Protein AF-A0A3D5Q8T3-F1 (afdb_monomer)

pLDDT: mean 84.35, std 9.48, range [37.16, 94.75]

Mean predicted aligned error: 8.46 Å

Nearest PDB structures (foldseek):
  5j0l-assembly3_E  TM=4.971E-01  e=5.799E+00  synthetic construct

Secondary structure (DSSP, 8-state):
------HHHHHHHHHHHHHHHHHHHHHHHHHHHHHHHHHHTT-HHHHHHHHHHHHHHHHHHHHHHHHHHHHHHH----HHHHHHHHHHHHHHHHHHHHHHHHTT--HHHHHHHHHHHHHHHHHHHHTTS-GGG-EEEEEGGGS-TT-SS--SSBGGG----SSSTHHHHHHHHHHHT-EEEEE-

Organism: Flexistipes sinusarabici (NCBI:txid2352)

Radius of gyration: 23.74 Å; Cα contacts (8 Å, |Δi|>4): 160; chains: 1; bounding box: 59×34×64 Å

Structure (mmCIF, N/CA/C/O backbone):
data_AF-A0A3D5Q8T3-F1
#
_entry.id   AF-A0A3D5Q8T3-F1
#
loop_
_atom_site.group_PDB
_atom_site.id
_atom_site.type_symbol
_atom_site.label_atom_id
_atom_site.label_alt_id
_atom_site.label_comp_id
_atom_site.label_asym_id
_atom_site.label_entity_id
_atom_site.label_seq_id
_atom_site.pdbx_PDB_ins_code
_atom_site.Cartn_x
_atom_site.Cartn_y
_atom_site.Cartn_z
_atom_site.occupancy
_atom_site.B_iso_or_equiv
_atom_site.auth_seq_id
_atom_site.auth_comp_id
_atom_site.auth_asym_id
_atom_site.auth_atom_id
_atom_site.pdbx_PDB_model_num
ATOM 1 N N . MET A 1 1 ? -7.508 -13.551 21.741 1.00 37.16 1 MET A N 1
ATOM 2 C CA . MET A 1 1 ? -7.499 -14.027 20.340 1.00 37.16 1 MET A CA 1
ATOM 3 C C . MET A 1 1 ? -6.169 -13.646 19.710 1.00 37.16 1 MET A C 1
ATOM 5 O O . MET A 1 1 ? -6.025 -12.530 19.226 1.00 37.16 1 MET A O 1
ATOM 9 N N . ASP A 1 2 ? -5.180 -14.539 19.773 1.00 37.72 2 ASP A N 1
ATOM 10 C CA . ASP A 1 2 ? -3.939 -14.382 19.011 1.00 37.72 2 ASP A CA 1
ATOM 11 C C . ASP A 1 2 ? -4.243 -14.698 17.540 1.00 37.72 2 ASP A C 1
ATOM 13 O O . ASP A 1 2 ? -4.282 -15.851 17.121 1.00 37.72 2 ASP A O 1
ATOM 17 N N . ASN A 1 3 ? -4.576 -13.659 16.773 1.00 45.62 3 ASN A N 1
ATOM 18 C CA . ASN A 1 3 ? -4.890 -13.756 15.348 1.00 45.62 3 ASN A CA 1
ATOM 19 C C . ASN A 1 3 ? -3.625 -13.586 14.484 1.00 45.62 3 ASN A C 1
ATOM 21 O O . ASN A 1 3 ? -3.697 -13.086 13.356 1.00 45.62 3 ASN A O 1
ATOM 25 N N . ARG A 1 4 ? -2.440 -13.945 15.007 1.00 48.66 4 ARG A N 1
ATOM 26 C CA . ARG A 1 4 ? -1.210 -13.976 14.210 1.00 48.66 4 ARG A CA 1
ATOM 27 C C . ARG A 1 4 ? -1.334 -15.077 13.162 1.00 48.66 4 ARG A C 1
ATOM 29 O O . ARG A 1 4 ? -1.069 -16.253 13.397 1.00 48.66 4 ARG A O 1
ATOM 36 N N . LEU A 1 5 ? -1.755 -14.667 11.969 1.00 52.66 5 LEU A N 1
ATOM 37 C CA . LEU A 1 5 ? -1.733 -15.486 10.768 1.00 52.66 5 LEU A CA 1
ATOM 38 C C . LEU A 1 5 ? -0.350 -16.150 10.642 1.00 52.66 5 LEU A C 1
ATOM 40 O O . LEU A 1 5 ? 0.668 -15.454 10.699 1.00 52.66 5 LEU A O 1
ATOM 44 N N . LYS A 1 6 ? -0.318 -17.479 10.476 1.00 58.00 6 LYS A N 1
ATOM 45 C CA . LYS A 1 6 ? 0.927 -18.259 10.405 1.00 58.00 6 LYS A CA 1
ATOM 46 C C . LYS A 1 6 ? 1.950 -17.615 9.443 1.00 58.00 6 LYS A C 1
ATOM 48 O O . LYS A 1 6 ? 1.555 -17.164 8.359 1.00 58.00 6 LYS A O 1
ATOM 53 N N . PRO A 1 7 ? 3.252 -17.586 9.789 1.00 61.03 7 PRO A N 1
ATOM 54 C CA . PRO A 1 7 ? 4.298 -16.890 9.026 1.00 61.03 7 PRO A CA 1
ATOM 55 C C . PRO A 1 7 ? 4.390 -17.339 7.558 1.00 61.03 7 PRO A C 1
ATOM 57 O O . PRO A 1 7 ? 4.710 -16.534 6.683 1.00 61.03 7 PRO A O 1
ATOM 60 N N . GLU A 1 8 ? 4.023 -18.588 7.263 1.00 62.25 8 GLU A N 1
ATOM 61 C CA . GLU A 1 8 ? 3.911 -19.139 5.905 1.00 62.25 8 GLU A CA 1
ATOM 62 C C . GLU A 1 8 ? 2.972 -18.342 4.985 1.00 62.25 8 GLU A C 1
ATOM 64 O O . GLU A 1 8 ? 3.205 -18.247 3.780 1.00 62.25 8 GLU A O 1
ATOM 69 N N . LYS A 1 9 ? 1.918 -17.728 5.536 1.00 68.50 9 LYS A N 1
ATOM 70 C 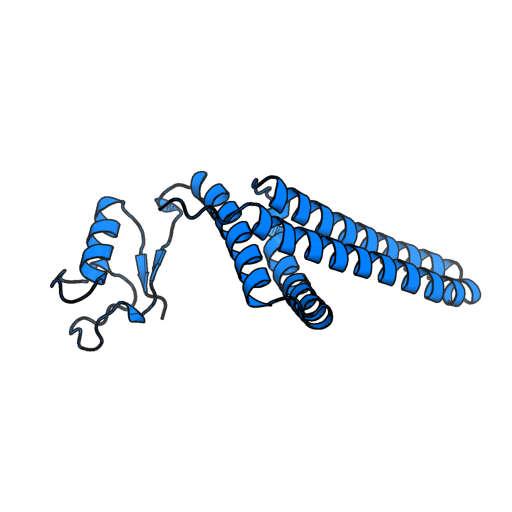CA . LYS A 1 9 ? 0.925 -17.002 4.748 1.00 68.50 9 LYS A CA 1
ATOM 71 C C . LYS A 1 9 ? 1.451 -15.630 4.353 1.00 68.50 9 LYS A C 1
ATOM 73 O O . LYS A 1 9 ? 1.216 -15.237 3.218 1.00 68.50 9 LYS A O 1
ATOM 78 N N . LYS A 1 10 ? 2.223 -14.942 5.206 1.00 77.31 10 LYS A N 1
ATOM 79 C CA . LYS A 1 10 ? 2.850 -13.642 4.881 1.00 77.31 10 LYS A CA 1
ATOM 80 C C . LYS A 1 10 ? 3.864 -13.758 3.735 1.00 77.31 10 LYS A C 1
ATOM 82 O O . LYS A 1 10 ? 3.911 -12.905 2.854 1.00 77.31 10 LYS A O 1
ATOM 87 N N . ARG A 1 11 ? 4.630 -14.855 3.703 1.00 84.75 11 ARG A N 1
ATOM 88 C CA . ARG A 1 11 ? 5.655 -15.099 2.672 1.00 84.75 11 ARG A CA 1
ATOM 89 C C . ARG A 1 11 ? 5.078 -15.158 1.257 1.00 84.75 11 ARG A C 1
ATOM 91 O O . ARG A 1 11 ? 5.725 -14.675 0.339 1.00 84.75 11 ARG A O 1
ATOM 98 N N . LEU A 1 12 ? 3.861 -15.680 1.085 1.00 87.81 12 LEU A N 1
ATOM 99 C CA . LEU A 1 12 ? 3.239 -15.830 -0.235 1.00 87.81 12 LEU A CA 1
ATOM 100 C C . LEU A 1 12 ? 3.080 -14.491 -0.970 1.00 87.81 12 LEU A C 1
ATOM 102 O O . LEU A 1 12 ? 3.503 -14.371 -2.116 1.00 87.81 12 LEU A O 1
ATOM 106 N N . PHE A 1 13 ? 2.488 -13.486 -0.316 1.00 89.19 13 PHE A N 1
ATOM 107 C CA . PHE A 1 13 ? 2.291 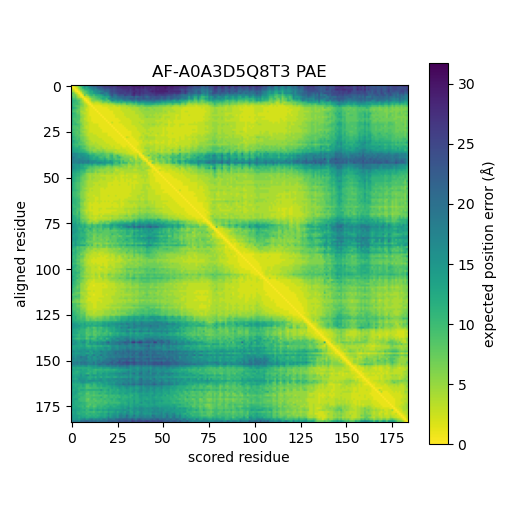-12.177 -0.940 1.00 89.19 13 PHE A CA 1
ATOM 108 C C . PHE A 1 13 ? 3.626 -11.481 -1.214 1.00 89.19 13 PHE A C 1
ATOM 110 O O . PHE A 1 13 ? 3.794 -10.906 -2.282 1.00 89.19 13 PHE A O 1
ATOM 117 N N . ILE A 1 14 ? 4.588 -11.582 -0.289 1.00 90.12 14 ILE A N 1
ATOM 118 C CA . ILE A 1 14 ? 5.924 -10.987 -0.446 1.00 90.12 14 ILE A CA 1
ATOM 119 C C . ILE A 1 14 ? 6.660 -11.603 -1.641 1.00 90.12 14 ILE A C 1
ATOM 121 O O . ILE A 1 14 ? 7.174 -10.866 -2.474 1.00 90.12 14 ILE A O 1
ATOM 125 N N . ILE A 1 15 ? 6.677 -12.935 -1.763 1.00 91.31 15 ILE A N 1
ATOM 126 C CA . ILE A 1 15 ? 7.321 -13.630 -2.889 1.00 91.31 15 ILE A CA 1
ATOM 127 C C . ILE A 1 15 ? 6.672 -13.214 -4.207 1.00 91.31 15 ILE A C 1
ATOM 129 O O . ILE A 1 15 ? 7.371 -12.864 -5.155 1.00 91.31 15 ILE A O 1
ATOM 133 N N . LEU A 1 16 ? 5.340 -13.208 -4.264 1.00 91.06 16 LEU A N 1
ATOM 134 C CA . LEU A 1 16 ? 4.625 -12.859 -5.484 1.00 91.06 16 LEU A CA 1
ATOM 135 C C . LEU A 1 16 ? 4.836 -11.387 -5.868 1.00 91.06 16 LEU A C 1
ATOM 137 O O . LEU A 1 16 ? 5.044 -11.089 -7.040 1.00 91.06 16 LEU A O 1
ATOM 141 N N . LEU A 1 17 ? 4.845 -10.477 -4.890 1.00 91.12 17 LEU A N 1
ATOM 142 C CA . LEU A 1 17 ? 5.166 -9.065 -5.099 1.00 91.12 17 LEU A CA 1
ATOM 143 C C . LEU A 1 17 ? 6.590 -8.888 -5.639 1.00 91.12 17 LEU A C 1
ATOM 145 O O . LEU A 1 17 ? 6.783 -8.113 -6.573 1.00 91.12 17 LEU A O 1
ATOM 149 N N . SER A 1 18 ? 7.563 -9.619 -5.090 1.00 91.75 18 SER A N 1
ATOM 150 C CA . SER A 1 18 ? 8.946 -9.603 -5.570 1.00 91.75 18 SER A CA 1
ATOM 151 C C . SER A 1 18 ? 9.051 -10.116 -7.003 1.00 91.75 18 SER A C 1
ATOM 153 O O . SER A 1 18 ? 9.684 -9.459 -7.819 1.00 91.75 18 SER A O 1
ATOM 155 N N . ILE A 1 19 ? 8.385 -11.226 -7.341 1.00 92.56 19 ILE A N 1
ATOM 156 C CA . ILE A 1 19 ? 8.363 -11.761 -8.712 1.00 92.56 19 ILE A CA 1
ATOM 157 C C . ILE A 1 19 ? 7.776 -10.724 -9.673 1.00 92.56 19 ILE A C 1
ATOM 159 O O . ILE A 1 19 ? 8.426 -10.364 -10.648 1.00 92.56 19 ILE A O 1
ATOM 163 N N . VAL A 1 20 ? 6.591 -10.182 -9.371 1.00 91.88 20 VAL A N 1
ATOM 164 C CA . VAL A 1 20 ? 5.938 -9.166 -10.215 1.00 91.88 20 VAL A CA 1
ATOM 165 C C . VAL A 1 20 ? 6.818 -7.923 -10.366 1.00 91.88 20 VAL A C 1
ATOM 167 O O . VAL A 1 20 ? 6.980 -7.418 -11.475 1.00 91.88 20 VAL A O 1
ATOM 170 N N . GLY A 1 21 ? 7.419 -7.447 -9.274 1.00 91.00 21 GLY A N 1
ATOM 171 C CA . GLY A 1 21 ? 8.329 -6.304 -9.281 1.00 91.00 21 GLY A CA 1
ATOM 172 C C . GLY A 1 21 ? 9.568 -6.541 -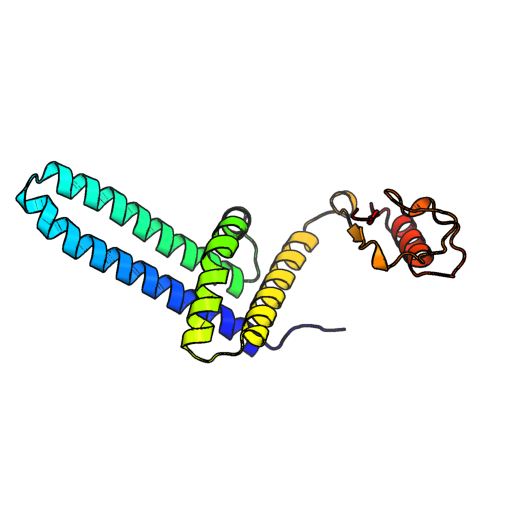10.144 1.00 91.00 21 GLY A C 1
ATOM 173 O O . GLY A 1 21 ? 9.872 -5.727 -11.014 1.00 91.00 21 GLY A O 1
ATOM 174 N N . SER A 1 22 ? 10.250 -7.674 -9.961 1.00 91.56 22 SER A N 1
ATOM 175 C CA . SER A 1 22 ? 11.417 -8.058 -10.760 1.00 91.56 22 SER A CA 1
ATOM 176 C C . SER A 1 22 ? 11.069 -8.202 -12.239 1.00 91.56 22 SER A C 1
ATOM 178 O O . SER A 1 22 ? 11.800 -7.699 -13.088 1.00 91.56 22 SER A O 1
ATOM 180 N N . THR A 1 23 ? 9.929 -8.813 -12.562 1.00 92.50 23 THR A N 1
ATOM 181 C CA . THR A 1 23 ? 9.445 -8.929 -13.940 1.00 92.50 23 THR A CA 1
ATOM 182 C C . THR A 1 23 ? 9.227 -7.555 -14.583 1.00 92.50 23 THR A C 1
ATOM 184 O O . THR A 1 23 ? 9.675 -7.340 -15.706 1.00 92.50 23 THR A O 1
ATOM 187 N N . LEU A 1 24 ? 8.617 -6.592 -13.879 1.00 92.00 24 LEU A N 1
ATOM 188 C CA . LEU A 1 24 ? 8.432 -5.225 -14.392 1.00 92.00 24 LEU A CA 1
ATOM 189 C C . LEU A 1 24 ? 9.762 -4.498 -14.638 1.00 92.00 24 LEU A C 1
ATOM 191 O O . LEU A 1 24 ? 9.904 -3.803 -15.646 1.00 92.00 24 LEU A O 1
ATOM 195 N N . VAL A 1 25 ? 10.745 -4.674 -13.750 1.00 91.81 25 VAL A N 1
ATOM 196 C CA . VAL A 1 25 ? 12.089 -4.098 -13.923 1.00 91.81 25 VAL A CA 1
ATOM 197 C C . VAL A 1 25 ? 12.785 -4.706 -15.146 1.00 91.81 25 VAL A C 1
ATOM 199 O O . VAL A 1 25 ? 13.333 -3.965 -15.959 1.00 91.81 25 VAL A O 1
ATOM 202 N N . ILE A 1 26 ? 12.699 -6.029 -15.332 1.00 94.06 26 ILE A N 1
ATOM 203 C CA . ILE A 1 26 ? 13.257 -6.720 -16.507 1.00 94.06 26 ILE A CA 1
ATOM 204 C C . ILE A 1 26 ? 12.602 -6.209 -17.794 1.00 94.06 26 ILE A C 1
ATOM 206 O O . ILE A 1 26 ? 13.309 -5.842 -18.730 1.00 94.06 26 ILE A O 1
ATOM 210 N N . PHE A 1 27 ? 11.269 -6.117 -17.838 1.00 94.38 27 PHE A N 1
ATOM 211 C CA . PHE A 1 27 ? 10.560 -5.576 -19.001 1.00 94.38 27 PHE A CA 1
ATOM 212 C C . PHE A 1 27 ? 10.952 -4.129 -19.307 1.00 94.38 27 PHE A C 1
ATOM 214 O O . PHE A 1 27 ? 11.127 -3.783 -20.472 1.00 94.38 27 PHE A O 1
ATOM 221 N N . THR A 1 28 ? 11.152 -3.303 -18.279 1.00 92.81 28 THR A N 1
ATOM 222 C CA . THR A 1 28 ? 11.630 -1.921 -18.441 1.00 92.81 28 THR A CA 1
ATOM 223 C C . THR A 1 28 ? 13.035 -1.890 -19.055 1.00 92.81 28 THR A C 1
ATOM 225 O O . THR A 1 28 ? 13.288 -1.103 -19.964 1.00 92.81 28 THR A O 1
ATOM 228 N N . GLY A 1 29 ? 13.935 -2.779 -18.620 1.00 92.75 29 GLY A N 1
ATOM 229 C CA . GLY A 1 29 ? 15.283 -2.904 -19.184 1.00 92.75 29 GLY A CA 1
ATOM 230 C C . GLY A 1 29 ? 15.296 -3.406 -20.632 1.00 92.75 29 GLY A C 1
ATOM 231 O O . GLY A 1 29 ? 16.025 -2.869 -21.462 1.00 92.75 29 GLY A O 1
ATOM 232 N N . LEU A 1 30 ? 14.450 -4.386 -20.967 1.00 93.88 30 LEU A N 1
ATOM 233 C CA . LEU A 1 30 ? 14.286 -4.866 -22.345 1.00 93.88 30 LEU A CA 1
ATOM 234 C C . LEU A 1 30 ? 13.723 -3.770 -23.256 1.00 93.88 30 LEU A C 1
ATOM 236 O O . LEU A 1 30 ? 14.240 -3.545 -24.349 1.00 93.88 30 LEU A O 1
ATOM 240 N N . PHE A 1 31 ? 12.695 -3.059 -22.787 1.00 93.38 31 PHE A N 1
ATOM 241 C CA . PHE A 1 31 ? 12.107 -1.932 -23.502 1.00 93.38 31 PHE A CA 1
ATOM 242 C C . PHE A 1 31 ? 13.131 -0.821 -23.749 1.00 93.38 31 PHE A C 1
ATOM 244 O O . PHE A 1 31 ? 13.205 -0.287 -24.859 1.00 93.38 31 PHE A O 1
ATOM 251 N N . TRP A 1 32 ? 13.953 -0.514 -22.741 1.00 94.00 32 TRP A N 1
ATOM 252 C CA . TRP A 1 32 ? 15.064 0.418 -22.883 1.00 94.00 32 TRP A CA 1
ATOM 253 C C . TRP A 1 32 ? 16.053 -0.044 -23.952 1.00 94.00 32 TRP A C 1
ATOM 255 O O . TRP A 1 32 ? 16.360 0.731 -24.850 1.00 94.00 32 TRP A O 1
ATOM 265 N N . TYR A 1 33 ? 16.506 -1.300 -23.898 1.00 90.88 33 TYR A N 1
ATOM 266 C CA . TYR A 1 33 ? 17.499 -1.837 -24.830 1.00 90.88 33 TYR A CA 1
ATOM 267 C C . TYR A 1 33 ? 17.033 -1.759 -26.289 1.00 90.88 33 TYR A C 1
ATOM 269 O O . TYR A 1 33 ? 17.769 -1.278 -27.153 1.00 90.88 33 TYR A O 1
ATOM 277 N N . ILE A 1 34 ? 15.797 -2.195 -26.556 1.00 90.12 34 ILE A N 1
ATOM 278 C CA . ILE A 1 34 ? 15.201 -2.163 -27.899 1.00 90.12 34 ILE A CA 1
ATOM 279 C C . ILE A 1 34 ? 15.069 -0.714 -28.386 1.00 90.12 34 ILE A C 1
ATOM 281 O O . ILE A 1 34 ? 15.486 -0.393 -29.498 1.00 90.12 34 ILE A O 1
ATOM 285 N N . SER A 1 35 ? 14.532 0.171 -27.543 1.00 88.94 35 SER A N 1
ATOM 286 C CA . SER A 1 35 ? 14.279 1.566 -27.918 1.00 88.94 35 SER A CA 1
ATOM 287 C C . SER A 1 35 ? 15.571 2.363 -28.095 1.00 88.94 35 SER A C 1
ATOM 289 O O . SER A 1 35 ? 15.677 3.145 -29.035 1.00 88.94 35 SER A O 1
ATOM 291 N N . TYR A 1 36 ? 16.575 2.144 -27.241 1.00 87.38 36 TYR A N 1
ATOM 292 C CA . TYR A 1 36 ? 17.861 2.835 -27.307 1.00 87.38 36 TYR A CA 1
ATOM 293 C C . TYR A 1 36 ? 18.580 2.553 -28.627 1.00 87.38 36 TYR A C 1
ATOM 295 O O . TYR A 1 36 ? 19.028 3.494 -29.276 1.00 87.38 36 TYR A O 1
ATOM 303 N N . LYS A 1 37 ? 18.609 1.291 -29.085 1.00 85.44 37 LYS A N 1
ATOM 304 C CA . LYS A 1 37 ? 19.210 0.948 -30.385 1.00 85.44 37 LYS A CA 1
ATOM 305 C C . LYS A 1 37 ? 18.537 1.650 -31.566 1.00 85.44 37 LYS A C 1
ATOM 307 O O . LYS A 1 37 ? 19.221 2.002 -32.521 1.00 85.44 37 LYS A O 1
ATOM 312 N N . GLY A 1 38 ? 17.223 1.861 -31.504 1.00 84.56 38 GLY A N 1
ATOM 313 C CA . GLY A 1 38 ? 16.500 2.628 -32.522 1.00 84.56 38 GLY A CA 1
ATOM 314 C C . GLY A 1 38 ? 16.778 4.131 -32.445 1.00 84.56 38 GLY A C 1
ATOM 315 O O . GLY A 1 38 ? 16.984 4.776 -33.469 1.00 84.56 38 GLY A O 1
ATOM 316 N N . LEU A 1 39 ? 16.815 4.692 -31.234 1.00 81.44 39 LEU A N 1
ATOM 317 C CA . LEU A 1 39 ? 16.946 6.135 -31.012 1.00 81.44 39 LEU A CA 1
ATOM 318 C C . LEU A 1 39 ? 18.374 6.654 -31.233 1.00 81.44 39 LEU A C 1
ATOM 320 O O . LEU A 1 39 ? 18.550 7.751 -31.767 1.00 81.44 39 LEU A O 1
ATOM 324 N N . ASP A 1 40 ? 19.384 5.863 -30.865 1.00 79.00 40 ASP A N 1
ATOM 325 C CA . ASP A 1 40 ? 20.801 6.208 -31.039 1.00 79.00 40 ASP A CA 1
ATOM 326 C C . ASP A 1 40 ? 21.185 6.333 -32.525 1.00 79.00 40 ASP A C 1
ATOM 328 O O . ASP A 1 40 ? 22.020 7.160 -32.887 1.00 79.00 40 ASP A O 1
ATOM 332 N N . SER A 1 41 ? 20.489 5.603 -33.406 1.00 77.44 41 SER A N 1
ATOM 333 C CA . SER A 1 41 ? 20.660 5.703 -34.860 1.00 77.44 41 SER A CA 1
ATOM 334 C C . SER A 1 41 ? 20.167 7.030 -35.456 1.00 77.44 41 SER A C 1
ATOM 336 O O . SER A 1 41 ? 20.552 7.353 -36.578 1.00 77.44 41 SER A O 1
ATOM 338 N N . ILE A 1 42 ? 19.303 7.779 -34.758 1.00 81.06 42 ILE A N 1
ATOM 339 C CA . ILE A 1 42 ? 18.716 9.037 -35.255 1.00 81.06 42 ILE A CA 1
ATOM 340 C C . ILE A 1 42 ? 19.434 10.238 -34.634 1.00 81.06 42 ILE A C 1
ATOM 342 O O . ILE A 1 42 ? 19.862 11.149 -35.338 1.00 81.06 42 ILE A O 1
ATOM 346 N N . SER A 1 43 ? 19.569 10.258 -33.305 1.00 83.12 43 SER A N 1
ATOM 347 C CA . SER A 1 43 ? 20.260 11.326 -32.581 1.00 83.12 43 SER A CA 1
ATOM 348 C C . SER A 1 43 ? 20.773 10.825 -31.237 1.00 83.12 43 SER A C 1
ATOM 350 O O . SER A 1 43 ? 19.996 10.450 -30.355 1.00 83.12 43 SER A O 1
ATOM 352 N N . LYS A 1 44 ? 22.092 10.922 -31.038 1.00 83.56 44 LYS A N 1
ATOM 353 C CA . LYS A 1 44 ? 22.760 10.559 -29.776 1.00 83.56 44 LYS A CA 1
ATOM 354 C C . LYS A 1 44 ? 22.215 11.339 -28.573 1.00 83.56 44 LYS A C 1
ATOM 356 O O . LYS A 1 44 ? 22.138 10.809 -27.468 1.00 83.56 44 LYS A O 1
ATOM 361 N N . PHE A 1 45 ? 21.795 12.592 -28.775 1.00 86.56 45 PHE A N 1
ATOM 362 C CA . PHE A 1 45 ? 21.215 13.405 -27.701 1.00 86.56 45 PHE A CA 1
ATOM 363 C C . PHE A 1 45 ? 19.859 12.852 -27.240 1.00 86.56 45 PHE A C 1
ATOM 365 O O . PHE A 1 45 ? 19.636 12.685 -26.040 1.00 86.56 45 PHE A O 1
ATOM 372 N N . ALA A 1 46 ? 18.979 12.503 -28.185 1.00 84.88 46 ALA A N 1
ATOM 373 C CA . ALA A 1 46 ? 17.680 11.911 -27.873 1.00 84.88 46 ALA A CA 1
ATOM 374 C C . ALA A 1 46 ? 17.837 10.550 -27.173 1.00 84.88 46 ALA A C 1
ATOM 376 O O . ALA A 1 46 ? 17.172 10.300 -26.165 1.00 84.88 46 ALA A O 1
ATOM 377 N N . GLY A 1 47 ? 18.768 9.710 -27.646 1.00 88.50 47 GLY A N 1
ATOM 378 C CA . GLY A 1 47 ? 19.109 8.430 -27.015 1.00 88.50 47 GLY A CA 1
ATOM 379 C C . GLY A 1 47 ? 19.573 8.568 -25.560 1.00 88.50 47 GLY A C 1
ATOM 380 O O . GLY A 1 47 ? 19.122 7.815 -24.692 1.00 88.50 47 GLY A O 1
ATOM 381 N N . ASN A 1 48 ? 20.407 9.569 -25.262 1.00 88.19 48 ASN A N 1
ATOM 382 C CA . ASN A 1 48 ? 20.895 9.825 -23.904 1.00 88.19 48 ASN A CA 1
ATOM 383 C C . ASN A 1 48 ? 19.788 10.318 -22.960 1.00 88.19 48 ASN A C 1
ATOM 385 O O . ASN A 1 48 ? 19.681 9.821 -21.838 1.00 88.19 48 ASN A O 1
ATOM 389 N N . ILE A 1 49 ? 18.934 11.247 -23.407 1.00 91.19 49 ILE A N 1
ATOM 390 C CA . ILE A 1 49 ? 17.804 11.739 -22.598 1.00 91.19 49 ILE A CA 1
ATOM 391 C C . ILE A 1 49 ? 16.809 10.612 -22.312 1.00 91.19 49 ILE A C 1
ATOM 393 O O . ILE A 1 49 ? 16.400 10.423 -21.166 1.00 91.19 49 ILE A O 1
ATOM 397 N N . PHE A 1 50 ? 16.459 9.822 -23.329 1.00 90.62 50 PHE A N 1
ATOM 398 C CA . PHE A 1 50 ? 15.578 8.669 -23.160 1.00 90.62 50 PHE A CA 1
ATOM 399 C C . PHE A 1 50 ? 16.156 7.657 -22.163 1.00 90.62 50 PHE A C 1
ATOM 401 O O . PHE A 1 50 ? 15.454 7.188 -21.266 1.00 90.62 50 PHE A O 1
ATOM 408 N N . THR A 1 51 ? 17.456 7.377 -22.265 1.00 91.06 51 THR A N 1
ATOM 409 C CA . THR A 1 51 ? 18.163 6.504 -21.323 1.00 91.06 51 THR A CA 1
ATOM 410 C C . THR A 1 51 ? 18.095 7.023 -19.897 1.00 91.06 51 THR A C 1
ATOM 412 O O . THR A 1 51 ? 17.760 6.257 -18.998 1.00 91.06 51 THR A O 1
ATOM 415 N N . LEU A 1 52 ? 18.345 8.316 -19.680 1.00 93.38 52 LEU A N 1
ATOM 416 C CA . LEU A 1 52 ? 18.280 8.917 -18.351 1.00 93.38 52 LEU A CA 1
ATOM 417 C C . LEU A 1 52 ? 16.879 8.781 -17.735 1.00 93.38 52 LEU A C 1
ATOM 419 O O . LEU A 1 52 ? 16.756 8.408 -16.569 1.00 93.38 52 LEU A O 1
ATOM 423 N N . LEU A 1 53 ? 15.828 9.036 -18.520 1.00 94.00 53 LEU A N 1
ATOM 424 C CA . LEU A 1 53 ? 14.439 8.936 -18.063 1.00 94.00 53 LEU A CA 1
ATOM 425 C C . LEU A 1 53 ? 14.051 7.500 -17.698 1.00 94.00 53 LEU A C 1
ATOM 427 O O . LEU A 1 53 ? 13.501 7.266 -16.620 1.00 94.00 53 LEU A O 1
ATOM 431 N N . ILE A 1 54 ? 14.353 6.531 -18.567 1.00 94.38 54 ILE A N 1
ATOM 432 C CA . ILE A 1 54 ? 14.018 5.127 -18.306 1.00 94.38 54 ILE A CA 1
ATOM 433 C C . ILE A 1 54 ? 14.857 4.562 -17.159 1.00 94.38 54 ILE A C 1
ATOM 435 O O . ILE A 1 54 ? 14.327 3.823 -16.330 1.00 94.38 54 ILE A O 1
ATOM 439 N N . LEU A 1 55 ? 16.132 4.943 -17.051 1.00 93.94 55 LEU A N 1
ATOM 440 C CA . LEU A 1 55 ? 16.980 4.556 -15.927 1.00 93.94 55 LEU A CA 1
ATOM 441 C C . LEU A 1 55 ? 16.431 5.112 -14.609 1.00 93.94 55 LEU A C 1
ATOM 443 O O . LEU A 1 55 ? 16.283 4.358 -13.649 1.00 93.94 55 LEU A O 1
ATOM 447 N N . ALA A 1 56 ? 16.068 6.398 -14.567 1.00 94.75 56 ALA A N 1
ATOM 448 C CA . ALA A 1 56 ? 15.461 7.011 -13.388 1.00 94.75 56 ALA A CA 1
ATOM 449 C C . ALA A 1 56 ? 14.155 6.301 -12.991 1.00 94.75 56 ALA A C 1
ATOM 451 O O . ALA A 1 56 ? 13.949 5.991 -11.816 1.00 94.75 56 ALA A O 1
ATOM 452 N N . PHE A 1 57 ? 13.303 5.974 -13.967 1.00 92.88 57 PHE A N 1
ATOM 453 C CA . PHE A 1 57 ? 12.076 5.214 -13.736 1.00 92.88 57 PHE A CA 1
ATOM 454 C C . PHE A 1 57 ? 12.350 3.787 -13.232 1.00 92.88 57 PHE A C 1
ATOM 456 O O . PHE A 1 57 ? 11.725 3.343 -12.269 1.00 92.88 57 PHE A O 1
ATOM 463 N N . GLY A 1 58 ? 13.317 3.081 -13.822 1.00 93.06 58 GLY A N 1
ATOM 464 C CA . GLY A 1 58 ? 13.721 1.737 -13.407 1.00 93.06 58 GLY A CA 1
ATOM 465 C C . GLY A 1 58 ? 14.285 1.704 -11.985 1.00 93.06 58 GLY A C 1
ATOM 466 O O . GLY A 1 58 ? 13.884 0.860 -11.183 1.00 93.06 58 GLY A O 1
ATOM 467 N N . VAL A 1 59 ? 15.149 2.665 -11.636 1.00 93.00 59 VAL A N 1
ATOM 468 C CA . VAL A 1 59 ? 15.676 2.840 -10.271 1.00 93.00 59 VAL A CA 1
ATOM 469 C C . VAL A 1 59 ? 14.541 3.137 -9.294 1.00 93.00 59 VAL A C 1
ATOM 471 O O . VAL A 1 59 ? 14.481 2.529 -8.227 1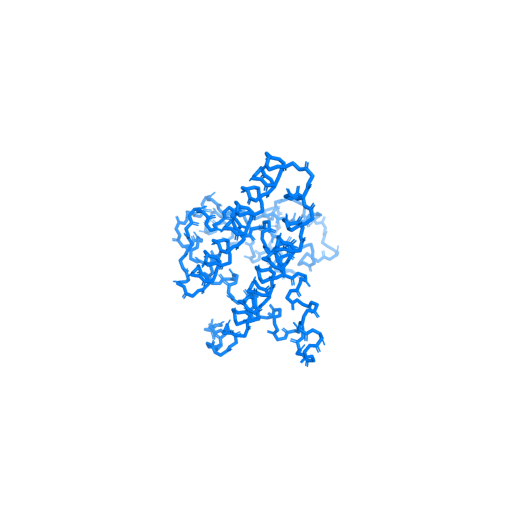.00 93.00 59 VAL A O 1
ATOM 474 N N . PHE A 1 60 ? 13.606 4.016 -9.663 1.0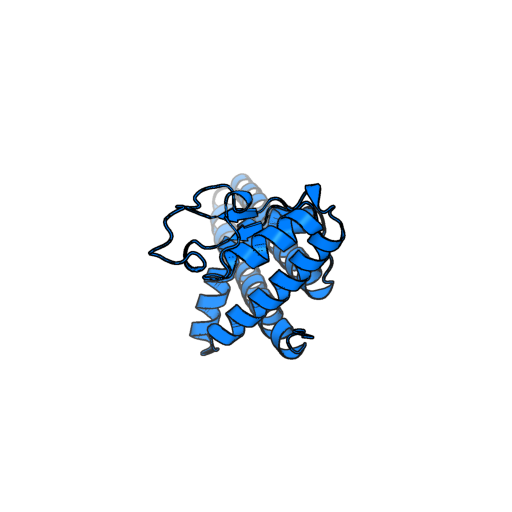0 90.81 60 PHE A N 1
ATOM 475 C CA . PHE A 1 60 ? 12.435 4.317 -8.843 1.00 90.81 60 PHE A CA 1
ATOM 476 C C . PHE A 1 60 ? 11.555 3.080 -8.601 1.00 90.81 60 PHE A C 1
ATOM 478 O O . PHE A 1 60 ? 11.139 2.840 -7.463 1.00 90.81 60 PHE A O 1
ATOM 485 N N . LEU A 1 61 ? 11.294 2.268 -9.632 1.00 89.44 61 LEU A N 1
ATOM 486 C CA . LEU A 1 61 ? 10.535 1.020 -9.503 1.00 89.44 61 LEU A CA 1
ATOM 487 C C . LEU A 1 61 ? 11.246 0.015 -8.593 1.00 89.44 61 LEU A C 1
ATOM 489 O O . LEU A 1 61 ? 10.626 -0.509 -7.666 1.00 89.44 61 LEU A O 1
ATOM 493 N N . LEU A 1 62 ? 12.541 -0.219 -8.819 1.00 91.62 62 LEU A N 1
ATOM 494 C CA . LEU A 1 62 ? 13.348 -1.128 -8.007 1.00 91.62 62 LEU A CA 1
ATOM 495 C C . LEU A 1 62 ? 13.353 -0.687 -6.538 1.00 91.62 62 LEU A C 1
ATOM 497 O O . LEU A 1 62 ? 13.044 -1.478 -5.646 1.00 91.62 62 LEU A O 1
ATOM 501 N N . PHE A 1 63 ? 13.640 0.592 -6.290 1.00 90.50 63 PHE A N 1
ATOM 502 C CA . PHE A 1 63 ? 13.635 1.174 -4.953 1.00 90.50 63 PHE A CA 1
ATOM 503 C C . PHE A 1 63 ? 12.266 1.029 -4.277 1.00 90.50 63 PHE A C 1
ATOM 505 O O . PHE A 1 63 ? 12.186 0.640 -3.113 1.00 90.50 63 PHE A O 1
ATOM 512 N N . SER A 1 64 ? 11.177 1.262 -5.013 1.00 85.75 64 SER A N 1
ATOM 513 C CA . SER A 1 64 ? 9.810 1.113 -4.502 1.00 85.75 64 SER A CA 1
ATOM 514 C C . SER A 1 64 ? 9.504 -0.320 -4.058 1.00 85.75 64 SER A C 1
ATOM 516 O O . SER A 1 64 ? 8.967 -0.523 -2.967 1.00 85.75 64 SER A O 1
ATOM 518 N N . VAL A 1 65 ? 9.871 -1.320 -4.868 1.00 88.06 65 VAL A N 1
ATOM 519 C CA . VAL A 1 65 ? 9.689 -2.742 -4.526 1.00 88.06 65 VAL A CA 1
ATOM 520 C C . VAL A 1 65 ? 10.512 -3.106 -3.291 1.00 88.06 65 VAL A C 1
ATOM 522 O O . VAL A 1 65 ? 9.975 -3.705 -2.360 1.00 88.06 65 VAL A O 1
ATOM 525 N N . LEU A 1 66 ? 11.781 -2.690 -3.236 1.00 90.38 66 LEU A N 1
ATOM 526 C CA . LEU A 1 66 ? 12.663 -2.951 -2.095 1.00 90.38 66 LEU A CA 1
ATOM 527 C C . LEU A 1 66 ? 12.127 -2.340 -0.799 1.00 90.38 66 LEU A C 1
ATOM 529 O O . LEU A 1 66 ? 12.054 -3.032 0.215 1.00 90.38 66 LEU A O 1
ATOM 533 N N . VAL A 1 67 ? 11.694 -1.075 -0.827 1.00 88.75 67 VAL A N 1
ATOM 534 C CA . VAL A 1 67 ? 11.116 -0.401 0.345 1.00 88.75 67 VAL A CA 1
ATOM 535 C C . VAL A 1 67 ? 9.859 -1.124 0.822 1.00 88.75 67 VAL A C 1
ATOM 537 O O . VAL A 1 67 ? 9.699 -1.324 2.028 1.00 88.75 67 VAL A O 1
ATOM 540 N N . LEU A 1 68 ? 8.974 -1.548 -0.087 1.00 86.19 68 LEU A N 1
ATOM 541 C CA . LEU A 1 68 ? 7.771 -2.292 0.287 1.00 86.19 68 LEU A CA 1
ATOM 542 C C . LEU A 1 68 ? 8.108 -3.643 0.914 1.00 86.19 68 LEU A C 1
ATOM 544 O O . LEU A 1 68 ? 7.624 -3.929 2.007 1.00 86.19 68 LEU A O 1
ATOM 548 N N . VAL A 1 69 ? 8.953 -4.445 0.267 1.00 88.75 69 VAL A N 1
ATOM 549 C CA . VAL A 1 69 ? 9.360 -5.763 0.773 1.00 88.75 69 VAL A CA 1
ATOM 550 C C . VAL A 1 69 ? 10.042 -5.626 2.133 1.00 88.75 69 VAL A C 1
ATOM 552 O O . VAL A 1 69 ? 9.663 -6.313 3.081 1.00 88.75 69 VAL A O 1
ATOM 555 N N . PHE A 1 70 ? 10.972 -4.679 2.273 1.00 88.75 70 PHE A N 1
ATOM 556 C CA . PHE A 1 70 ? 11.645 -4.396 3.538 1.00 88.75 70 PHE A CA 1
ATOM 557 C C . PHE A 1 70 ? 10.657 -3.986 4.636 1.00 88.75 70 PHE A C 1
ATOM 559 O O . PHE A 1 70 ? 10.743 -4.483 5.759 1.00 88.75 70 PHE A O 1
ATOM 566 N N . THR A 1 71 ? 9.684 -3.128 4.313 1.00 85.81 71 THR A N 1
ATOM 567 C CA . THR A 1 71 ? 8.636 -2.698 5.253 1.00 85.81 71 THR A CA 1
ATOM 568 C C . THR A 1 71 ? 7.769 -3.880 5.692 1.00 85.81 71 THR A C 1
ATOM 570 O O . THR A 1 71 ? 7.470 -4.016 6.876 1.00 85.81 71 THR A O 1
ATOM 573 N N . MET A 1 72 ? 7.385 -4.757 4.760 1.00 85.88 72 MET A N 1
ATOM 574 C CA . MET A 1 72 ? 6.558 -5.933 5.047 1.00 85.88 72 MET A CA 1
ATOM 575 C C . MET A 1 72 ? 7.294 -6.985 5.884 1.00 85.88 72 MET A C 1
ATOM 577 O O . MET A 1 72 ? 6.672 -7.607 6.738 1.00 85.88 72 MET A O 1
ATOM 581 N N . ILE A 1 73 ? 8.600 -7.174 5.668 1.00 85.38 73 ILE A N 1
ATOM 582 C CA . ILE A 1 73 ? 9.424 -8.110 6.451 1.00 85.38 73 ILE A CA 1
ATOM 583 C C . ILE A 1 73 ? 9.731 -7.545 7.839 1.00 85.38 73 ILE A C 1
ATOM 585 O O . ILE A 1 73 ? 9.637 -8.260 8.832 1.00 85.38 73 ILE A O 1
ATOM 589 N N . SER A 1 74 ? 10.091 -6.263 7.915 1.00 82.81 74 SER A N 1
ATOM 590 C CA . SER A 1 74 ? 10.500 -5.631 9.173 1.00 82.81 74 SER A CA 1
ATOM 591 C C . SER A 1 74 ? 9.327 -5.389 10.118 1.00 82.81 74 SER A C 1
ATOM 593 O O . SER A 1 74 ? 9.546 -5.137 11.300 1.00 82.81 74 SER A O 1
ATOM 595 N N . GLY A 1 75 ? 8.094 -5.355 9.597 1.00 78.50 75 GLY A N 1
ATOM 596 C CA . GLY A 1 75 ? 6.896 -4.973 10.351 1.00 78.50 75 GLY A CA 1
ATOM 597 C C . GLY A 1 75 ? 6.917 -3.520 10.843 1.00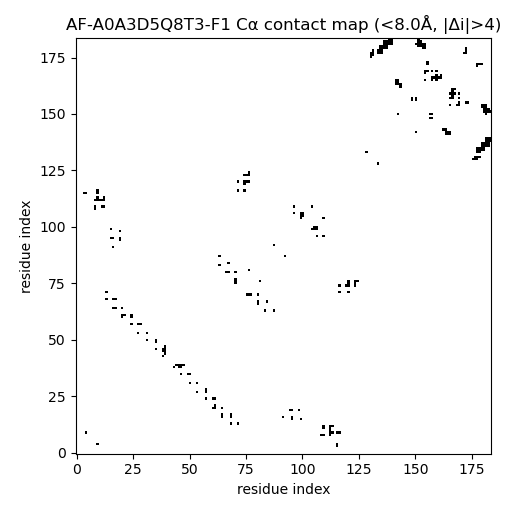 78.50 75 GLY A C 1
ATOM 598 O O . GLY A 1 75 ? 5.986 -3.082 11.508 1.00 78.50 75 GLY A O 1
ATOM 599 N N . LYS A 1 76 ? 7.962 -2.753 10.508 1.00 78.75 76 LYS A N 1
ATOM 600 C CA . LYS A 1 76 ? 8.169 -1.368 10.928 1.00 78.75 76 LYS A CA 1
ATOM 601 C C . LYS A 1 76 ? 7.800 -0.429 9.797 1.00 78.75 76 LYS A C 1
ATOM 603 O O . LYS A 1 76 ? 8.363 -0.495 8.706 1.00 78.75 76 LYS A O 1
ATOM 608 N N . GLN A 1 77 ? 6.895 0.499 10.081 1.00 70.81 77 GLN A N 1
ATOM 609 C CA . GLN A 1 77 ? 6.496 1.512 9.115 1.00 70.81 77 GLN A CA 1
ATOM 610 C C . GLN A 1 77 ? 7.414 2.745 9.195 1.00 70.81 77 GLN A C 1
ATOM 612 O O . GLN A 1 77 ? 7.404 3.481 10.181 1.00 70.81 77 GLN A O 1
ATOM 617 N N . SER A 1 78 ? 8.194 2.989 8.138 1.00 70.06 78 SER A N 1
ATOM 618 C CA . SER A 1 78 ? 8.901 4.263 7.915 1.00 70.06 78 SER A CA 1
ATOM 619 C C . SER A 1 78 ? 7.954 5.323 7.327 1.00 70.06 78 SER A C 1
ATOM 621 O O . SER A 1 78 ? 6.989 4.979 6.642 1.00 70.06 78 SER A O 1
ATOM 623 N N . LYS A 1 79 ? 8.247 6.620 7.521 1.00 72.56 79 LYS A N 1
ATOM 624 C CA . LYS A 1 79 ? 7.489 7.741 6.916 1.00 72.56 79 LYS A CA 1
ATOM 625 C C . LYS A 1 79 ? 7.468 7.691 5.381 1.00 72.56 79 LYS A C 1
ATOM 627 O O . LYS A 1 79 ? 6.496 8.106 4.758 1.00 72.56 79 LYS A O 1
ATOM 632 N N . ILE A 1 80 ? 8.540 7.188 4.768 1.00 71.38 80 ILE A N 1
ATOM 633 C CA . ILE A 1 80 ? 8.632 7.012 3.310 1.00 71.38 80 ILE A CA 1
ATOM 634 C C . ILE A 1 80 ? 7.703 5.875 2.871 1.00 71.38 80 ILE A C 1
ATOM 636 O O . ILE A 1 80 ? 6.909 6.029 1.944 1.00 71.38 80 ILE A O 1
ATOM 640 N N . ALA A 1 81 ? 7.741 4.760 3.604 1.00 73.31 81 ALA A N 1
ATOM 641 C CA . ALA A 1 81 ? 6.897 3.607 3.340 1.00 73.31 81 ALA A CA 1
ATOM 642 C C . ALA A 1 81 ? 5.406 3.928 3.518 1.00 73.31 81 ALA A C 1
ATOM 644 O O . ALA A 1 81 ? 4.598 3.492 2.706 1.00 73.31 81 ALA A O 1
ATOM 645 N N . SER A 1 82 ? 5.018 4.722 4.525 1.00 73.94 82 SER A N 1
ATOM 646 C CA . SER A 1 82 ? 3.613 5.099 4.727 1.00 73.94 82 SER A CA 1
ATOM 647 C C . SER A 1 82 ? 3.048 5.941 3.579 1.00 73.94 82 SER A C 1
ATOM 649 O O . SER A 1 82 ? 1.917 5.695 3.165 1.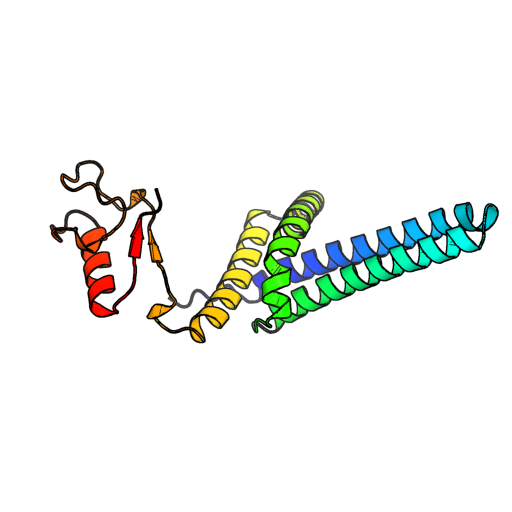00 73.94 82 SER A O 1
ATOM 651 N N . LYS A 1 83 ? 3.837 6.866 3.012 1.00 77.31 83 LYS A N 1
ATOM 652 C CA . LYS A 1 83 ? 3.431 7.672 1.847 1.00 77.31 83 LYS A CA 1
ATOM 653 C C . LYS A 1 83 ? 3.360 6.857 0.555 1.00 77.31 83 LYS A C 1
ATOM 655 O O . LYS A 1 83 ? 2.413 7.005 -0.210 1.00 77.31 83 LYS A O 1
ATOM 660 N N . LEU A 1 84 ? 4.342 5.989 0.316 1.00 72.19 84 LEU A N 1
ATOM 661 C CA . LEU A 1 84 ? 4.425 5.200 -0.917 1.00 72.19 84 LEU A CA 1
ATOM 662 C C . LEU A 1 84 ? 3.418 4.043 -0.959 1.00 72.19 84 LEU A C 1
ATOM 664 O O . LEU A 1 84 ? 2.974 3.640 -2.032 1.00 72.19 84 LEU A O 1
ATOM 668 N N . ARG A 1 85 ? 3.011 3.516 0.199 1.00 76.06 85 ARG A N 1
ATOM 669 C CA . ARG A 1 85 ? 2.173 2.316 0.290 1.00 76.06 85 ARG A CA 1
ATOM 670 C C . ARG A 1 85 ? 0.809 2.449 -0.382 1.00 76.06 85 ARG A C 1
ATOM 672 O O . ARG A 1 85 ? 0.376 1.499 -1.023 1.00 76.06 85 ARG A O 1
ATOM 679 N N . GLY A 1 86 ? 0.131 3.586 -0.233 1.00 80.12 86 GLY A N 1
ATOM 680 C CA . GLY A 1 86 ? -1.201 3.800 -0.812 1.00 80.12 86 GLY A CA 1
ATOM 681 C C . GLY A 1 86 ? -1.193 3.694 -2.344 1.00 80.12 86 GLY A C 1
ATOM 682 O O . GLY A 1 86 ? -1.823 2.782 -2.887 1.00 80.12 86 GLY A O 1
ATOM 683 N N . PRO A 1 87 ? -0.443 4.567 -3.046 1.00 79.81 87 PRO A N 1
ATOM 684 C CA . PRO A 1 87 ? -0.324 4.523 -4.502 1.00 79.81 87 PRO A CA 1
ATOM 685 C C . PRO A 1 87 ? 0.230 3.190 -5.013 1.00 79.81 87 PRO A C 1
ATOM 687 O O . PRO A 1 87 ? -0.322 2.613 -5.950 1.00 79.81 87 PRO A O 1
ATOM 690 N N . LEU A 1 88 ? 1.281 2.664 -4.371 1.00 74.38 88 LEU A N 1
ATOM 691 C CA . LEU A 1 88 ? 1.915 1.428 -4.823 1.00 74.38 88 LEU A CA 1
ATOM 692 C C . LEU A 1 88 ? 1.006 0.216 -4.646 1.00 74.38 88 LEU A C 1
ATOM 694 O O . LEU A 1 88 ? 0.936 -0.603 -5.552 1.00 74.38 88 LEU A O 1
ATOM 698 N N . ASN A 1 89 ? 0.262 0.098 -3.543 1.00 81.06 89 ASN A N 1
ATOM 699 C CA . ASN A 1 89 ? -0.704 -0.990 -3.399 1.00 81.06 89 ASN A CA 1
ATOM 700 C C . ASN A 1 89 ? -1.834 -0.865 -4.424 1.00 81.06 89 ASN A C 1
ATOM 702 O O . ASN A 1 89 ? -2.243 -1.874 -4.986 1.00 81.06 89 ASN A O 1
ATOM 706 N N . LYS A 1 90 ? -2.306 0.351 -4.725 1.00 84.38 90 LYS A N 1
ATOM 707 C CA . LYS A 1 90 ? -3.345 0.570 -5.742 1.00 84.38 90 LYS A CA 1
ATOM 708 C C . LYS A 1 90 ? -2.905 0.098 -7.134 1.00 84.38 90 LYS A C 1
ATOM 710 O O . LYS A 1 90 ? -3.737 -0.397 -7.888 1.00 84.38 90 LYS A O 1
ATOM 715 N N . LEU A 1 91 ? -1.613 0.214 -7.453 1.00 81.94 91 LEU A N 1
ATOM 716 C CA . LEU A 1 91 ? -1.041 -0.229 -8.727 1.00 81.94 91 LEU A CA 1
ATOM 717 C C . LEU A 1 91 ? -0.614 -1.708 -8.719 1.00 81.94 91 LEU A C 1
ATOM 719 O O . LEU A 1 91 ? -0.992 -2.470 -9.605 1.00 81.94 91 LEU A O 1
ATOM 723 N N . LEU A 1 92 ? 0.171 -2.124 -7.723 1.00 82.25 92 LEU A N 1
ATOM 724 C CA . LEU A 1 92 ? 0.804 -3.443 -7.663 1.00 82.25 92 LEU A CA 1
ATOM 725 C C . LEU A 1 92 ? -0.171 -4.540 -7.233 1.00 82.25 92 LEU A C 1
ATOM 727 O O . LEU A 1 92 ? -0.070 -5.653 -7.736 1.00 82.25 92 LEU A O 1
ATOM 731 N N . PHE A 1 93 ? -1.137 -4.260 -6.350 1.00 87.44 93 PHE A N 1
ATOM 732 C CA . PHE A 1 93 ? -2.070 -5.289 -5.878 1.00 87.44 93 PHE A CA 1
ATOM 733 C C . PHE A 1 93 ? -2.916 -5.885 -7.019 1.00 87.44 93 PHE A C 1
ATOM 735 O O . PHE A 1 93 ? -2.941 -7.111 -7.143 1.00 87.44 93 PHE A O 1
ATOM 742 N N . PRO A 1 94 ? -3.538 -5.093 -7.920 1.00 89.69 94 PRO A N 1
ATOM 743 C CA . PRO A 1 94 ? -4.223 -5.651 -9.086 1.00 89.69 94 PRO A CA 1
ATOM 744 C C . PRO A 1 94 ? -3.310 -6.495 -9.982 1.00 89.69 94 PRO A C 1
ATOM 746 O O . PRO A 1 94 ? -3.754 -7.518 -10.501 1.00 89.69 94 PRO A O 1
ATOM 749 N N . LEU A 1 95 ? -2.044 -6.098 -10.156 1.00 89.38 95 LEU A N 1
ATOM 750 C CA . LEU A 1 95 ? -1.068 -6.856 -10.946 1.00 89.38 95 LEU A CA 1
ATOM 751 C C . LEU A 1 95 ? -0.728 -8.193 -10.283 1.00 89.38 95 LEU A C 1
ATOM 753 O O . LEU A 1 95 ? -0.783 -9.228 -10.940 1.00 89.38 95 LEU A O 1
ATOM 757 N N . VAL A 1 96 ? -0.475 -8.186 -8.974 1.00 90.56 96 VAL A N 1
ATOM 758 C CA . VAL A 1 96 ? -0.246 -9.391 -8.166 1.00 90.56 96 VAL A CA 1
ATOM 759 C C . VAL A 1 96 ? -1.424 -10.359 -8.286 1.00 90.56 96 VAL A C 1
ATOM 761 O O . VAL A 1 96 ? -1.213 -11.546 -8.513 1.00 90.56 96 VAL A O 1
ATOM 764 N N . ILE A 1 97 ? -2.665 -9.867 -8.222 1.00 91.69 97 ILE A N 1
ATOM 765 C CA . ILE A 1 97 ? -3.870 -10.699 -8.372 1.00 91.69 97 ILE A CA 1
ATOM 766 C C . ILE A 1 97 ? -4.048 -11.217 -9.811 1.00 91.69 97 ILE A C 1
ATOM 768 O O . ILE A 1 97 ? -4.544 -12.324 -10.015 1.00 91.69 97 ILE A O 1
ATOM 772 N N . LYS A 1 98 ? -3.658 -10.452 -10.836 1.00 92.56 98 LYS A N 1
ATOM 773 C CA . LYS A 1 98 ? -3.677 -10.938 -12.228 1.00 92.56 98 LYS A CA 1
ATOM 774 C C . LYS A 1 98 ? -2.655 -12.055 -12.438 1.00 92.56 98 LYS A C 1
ATOM 776 O O . LYS A 1 98 ? -3.003 -13.100 -12.980 1.00 92.56 98 LYS A O 1
ATOM 781 N N . VAL A 1 99 ? -1.424 -11.862 -11.964 1.00 90.31 99 VAL A N 1
ATOM 782 C CA . VAL A 1 99 ? -0.359 -12.870 -12.060 1.00 90.31 99 VAL A CA 1
ATOM 783 C C . VAL A 1 99 ? -0.698 -14.102 -11.228 1.00 90.31 99 VAL A C 1
ATOM 785 O O . VAL A 1 99 ? -0.466 -15.220 -11.675 1.00 90.31 99 VAL A O 1
ATOM 788 N N . SER A 1 100 ? -1.334 -13.938 -10.066 1.00 90.12 100 SER A N 1
ATOM 789 C CA . SER A 1 100 ? -1.761 -15.085 -9.268 1.00 90.12 100 SER A CA 1
ATOM 790 C C . SER A 1 100 ? -2.757 -15.977 -9.995 1.00 90.12 100 SER A C 1
ATOM 792 O O . SER A 1 100 ? -2.651 -17.194 -9.903 1.00 90.12 100 SER A O 1
ATOM 794 N N . LYS A 1 101 ? -3.701 -15.381 -10.734 1.00 90.31 101 LYS A N 1
ATOM 795 C CA . LYS A 1 101 ? -4.652 -16.131 -11.562 1.00 90.31 101 LYS A CA 1
ATOM 796 C C . LYS A 1 101 ? -3.942 -16.899 -12.673 1.00 90.31 101 LYS A C 1
ATOM 798 O O . LYS A 1 101 ? -4.270 -18.057 -12.887 1.00 90.31 101 LYS A O 1
ATOM 803 N N . LEU A 1 102 ? -2.955 -16.282 -13.328 1.00 91.25 102 LEU A N 1
ATOM 804 C CA . LEU A 1 102 ? -2.150 -16.944 -14.361 1.00 91.25 102 LEU A CA 1
ATOM 805 C C . LEU A 1 102 ? -1.377 -18.152 -13.801 1.00 91.25 102 LEU A C 1
ATOM 807 O O . LEU A 1 102 ? -1.241 -19.170 -14.468 1.00 91.25 102 LEU A O 1
ATOM 811 N N . LEU A 1 103 ? -0.922 -18.054 -12.551 1.00 89.25 103 LEU A N 1
ATOM 812 C CA . LEU A 1 103 ? -0.239 -19.130 -11.830 1.00 89.25 103 LEU A CA 1
ATOM 813 C C . LEU A 1 103 ? -1.197 -20.113 -11.123 1.00 89.25 103 LEU A C 1
ATOM 815 O O . LEU A 1 103 ? -0.731 -20.941 -10.346 1.00 89.25 103 LEU A O 1
ATOM 819 N N . HIS A 1 104 ? -2.515 -20.021 -11.347 1.00 91.44 104 HIS A N 1
ATOM 820 C CA . HIS A 1 104 ? -3.546 -20.839 -10.682 1.00 91.44 104 HIS A CA 1
ATOM 821 C C . HIS A 1 104 ? -3.485 -20.808 -9.140 1.00 91.44 104 HIS A C 1
ATOM 823 O O . HIS A 1 104 ? -3.857 -21.763 -8.457 1.00 91.44 104 HIS A O 1
ATOM 829 N N . LEU A 1 105 ? -3.024 -19.694 -8.567 1.00 90.00 105 LEU A N 1
ATOM 830 C CA . LEU A 1 105 ? -2.972 -19.490 -7.123 1.00 90.00 105 LEU A CA 1
ATOM 831 C C . LEU A 1 105 ? -4.305 -18.948 -6.596 1.00 90.00 105 LEU A C 1
ATOM 833 O O . LEU A 1 105 ? -4.903 -18.043 -7.183 1.00 90.00 105 LEU A O 1
ATOM 837 N N . ASP A 1 106 ? -4.720 -19.445 -5.427 1.00 89.62 106 ASP A N 1
ATOM 838 C CA . ASP A 1 106 ? -5.932 -18.992 -4.740 1.00 89.62 106 ASP A CA 1
ATOM 839 C C . ASP A 1 106 ? -5.856 -17.489 -4.399 1.00 89.62 106 ASP A C 1
ATOM 841 O O . ASP A 1 106 ? -5.075 -17.042 -3.545 1.00 89.62 106 ASP A O 1
ATOM 845 N N . LYS A 1 107 ? -6.719 -16.711 -5.060 1.00 88.81 107 LYS A N 1
ATOM 846 C CA . LYS A 1 107 ? -6.880 -15.268 -4.857 1.00 88.81 107 LYS A CA 1
ATOM 847 C C . LYS A 1 107 ? -7.191 -14.933 -3.396 1.00 88.81 107 LYS A C 1
ATOM 849 O O . LYS A 1 107 ? -6.664 -13.945 -2.874 1.00 88.81 107 LYS A O 1
ATOM 854 N N . ASP A 1 108 ? -8.011 -15.733 -2.722 1.00 89.62 108 ASP A N 1
ATOM 855 C CA . ASP A 1 108 ? -8.438 -15.459 -1.350 1.00 89.62 108 ASP A CA 1
ATOM 856 C C . ASP A 1 108 ? -7.300 -15.707 -0.368 1.00 89.62 108 ASP A C 1
ATOM 858 O O . ASP A 1 108 ? -7.144 -14.991 0.625 1.00 89.62 108 ASP A O 1
ATOM 862 N N . ARG A 1 109 ? -6.438 -16.689 -0.644 1.00 89.12 109 ARG A N 1
ATOM 863 C CA . ARG A 1 109 ? -5.213 -16.909 0.132 1.00 89.12 109 ARG A CA 1
ATOM 864 C C . ARG A 1 109 ? -4.257 -15.719 0.031 1.00 89.12 109 ARG A C 1
ATOM 866 O O . ARG A 1 109 ? -3.704 -15.300 1.050 1.00 89.12 109 ARG A O 1
ATOM 873 N N . ILE A 1 110 ? -4.091 -15.149 -1.159 1.00 90.12 110 ILE A N 1
ATOM 874 C CA . ILE A 1 110 ? -3.212 -13.990 -1.393 1.00 90.12 110 ILE A CA 1
ATOM 875 C C . ILE A 1 110 ? -3.796 -12.726 -0.764 1.00 90.12 110 ILE A C 1
ATOM 877 O O . ILE A 1 110 ? -3.084 -11.985 -0.088 1.00 90.12 110 ILE A O 1
ATOM 881 N N . THR A 1 111 ? -5.103 -12.517 -0.909 1.00 89.38 111 THR A N 1
ATOM 882 C CA . THR A 1 111 ? -5.808 -11.381 -0.305 1.00 89.38 111 THR A CA 1
ATOM 883 C C . THR A 1 111 ? -5.718 -11.434 1.220 1.00 89.38 111 THR A C 1
ATOM 885 O O . THR A 1 111 ? -5.377 -10.437 1.852 1.00 89.38 111 THR A O 1
ATOM 888 N N . ARG A 1 112 ? -5.911 -12.612 1.828 1.00 89.69 112 ARG A N 1
ATOM 889 C CA . ARG A 1 112 ? -5.740 -12.803 3.280 1.00 89.69 112 ARG A CA 1
ATOM 890 C C . ARG A 1 112 ? -4.308 -12.538 3.742 1.00 89.69 112 ARG A C 1
ATOM 892 O O . ARG A 1 112 ? -4.113 -11.951 4.803 1.00 89.69 112 ARG A O 1
ATOM 899 N N . SER A 1 113 ? -3.314 -12.941 2.950 1.00 89.56 113 SER A N 1
ATOM 900 C CA . SER A 1 113 ? -1.905 -12.639 3.223 1.00 89.56 113 SER A CA 1
ATOM 901 C C . SER A 1 113 ? -1.637 -11.132 3.232 1.00 89.56 113 SER A C 1
ATOM 903 O O . SER A 1 113 ? -1.079 -10.609 4.199 1.00 89.56 113 SER A O 1
ATOM 905 N N . PHE A 1 114 ? -2.118 -10.425 2.207 1.00 88.69 114 PHE A N 1
ATOM 906 C CA . PHE A 1 114 ? -2.018 -8.972 2.120 1.00 88.69 114 PHE A CA 1
ATOM 907 C C . PHE A 1 114 ? -2.691 -8.275 3.308 1.00 88.69 114 PHE A C 1
ATOM 909 O O . PHE A 1 114 ? -2.078 -7.412 3.935 1.00 88.69 114 PHE A O 1
ATOM 916 N N . ILE A 1 115 ? -3.916 -8.682 3.659 1.00 88.44 115 ILE A N 1
ATOM 917 C CA . ILE A 1 115 ? -4.661 -8.125 4.798 1.00 88.44 115 ILE A CA 1
ATOM 918 C C . ILE A 1 115 ? -3.886 -8.327 6.102 1.00 88.44 115 ILE A C 1
ATOM 920 O O . ILE A 1 115 ? -3.766 -7.389 6.884 1.00 88.44 115 ILE A O 1
ATOM 924 N N . ALA A 1 116 ? -3.303 -9.505 6.334 1.00 86.88 116 ALA A N 1
ATOM 925 C CA . ALA A 1 116 ? -2.547 -9.765 7.558 1.00 86.88 116 ALA A CA 1
ATOM 926 C C . ALA A 1 116 ? -1.295 -8.884 7.687 1.00 86.88 116 ALA A C 1
ATOM 928 O O . ALA A 1 116 ? -1.055 -8.320 8.753 1.00 86.88 116 ALA A O 1
ATOM 929 N N . ILE A 1 117 ? -0.532 -8.719 6.603 1.00 86.31 117 ILE A N 1
ATOM 930 C CA . ILE A 1 117 ? 0.623 -7.807 6.563 1.00 86.31 117 ILE A CA 1
ATOM 931 C C . ILE A 1 117 ? 0.165 -6.350 6.735 1.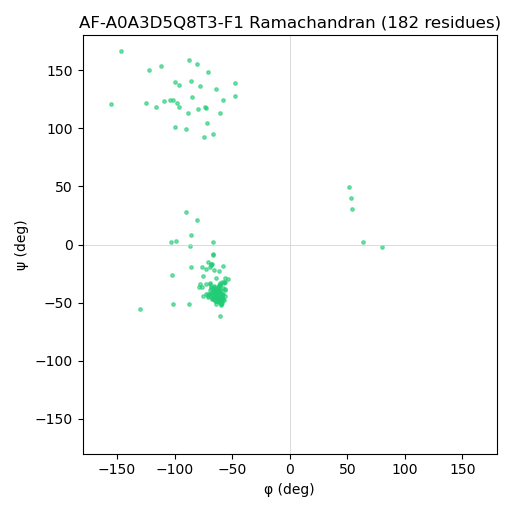00 86.31 117 ILE A C 1
ATOM 933 O O . ILE A 1 117 ? 0.835 -5.537 7.375 1.00 86.31 117 ILE A O 1
ATOM 937 N N . ASN A 1 118 ? -0.985 -5.989 6.160 1.00 86.94 118 ASN A N 1
ATOM 938 C CA . ASN A 1 118 ? -1.551 -4.658 6.321 1.00 86.94 118 ASN A CA 1
ATOM 939 C C . ASN A 1 118 ? -1.940 -4.355 7.756 1.00 86.94 118 ASN A C 1
ATOM 941 O O . ASN A 1 118 ? -1.514 -3.330 8.281 1.00 86.94 118 ASN A O 1
ATOM 945 N N . ASN A 1 119 ? -2.658 -5.272 8.388 1.00 87.12 119 ASN A N 1
ATOM 946 C CA . ASN A 1 119 ? -3.095 -5.128 9.763 1.00 87.12 119 ASN A CA 1
ATOM 947 C C . ASN A 1 119 ? -1.902 -5.032 10.712 1.00 87.12 119 ASN A C 1
ATOM 949 O O . ASN A 1 119 ? -1.892 -4.149 11.553 1.00 87.12 119 ASN A O 1
ATOM 953 N N . GLU A 1 120 ? -0.861 -5.848 10.541 1.00 85.69 120 GLU A N 1
ATOM 954 C CA . GLU A 1 120 ? 0.357 -5.749 11.357 1.00 85.69 120 GLU A CA 1
ATOM 955 C C . GLU A 1 120 ? 1.001 -4.360 11.281 1.00 85.69 120 GLU A C 1
ATOM 957 O O . GLU A 1 120 ? 1.292 -3.744 12.305 1.00 85.69 120 GLU A O 1
ATOM 962 N N . LEU A 1 121 ? 1.157 -3.829 10.070 1.00 84.88 121 LEU A N 1
ATOM 963 C CA . LEU A 1 121 ? 1.750 -2.511 9.864 1.00 84.88 121 LEU A CA 1
ATOM 964 C C . LEU A 1 121 ? 0.849 -1.368 10.363 1.00 84.88 121 LEU A C 1
ATOM 966 O O . LEU A 1 121 ? 1.362 -0.354 10.829 1.00 84.88 121 LEU A O 1
ATOM 970 N N . VAL A 1 122 ? -0.477 -1.518 10.275 1.00 84.19 122 VAL A N 1
ATOM 971 C CA . VAL A 1 122 ? -1.436 -0.563 10.857 1.00 84.19 122 VAL A CA 1
ATOM 972 C C . VAL A 1 122 ? -1.384 -0.617 12.383 1.00 84.19 122 VAL A C 1
ATOM 974 O O . VAL A 1 122 ? -1.349 0.431 13.013 1.00 84.19 122 VAL A O 1
ATOM 977 N N . MET A 1 123 ? -1.308 -1.801 12.992 1.00 84.06 123 MET A N 1
ATOM 978 C CA . MET A 1 123 ? -1.200 -1.935 14.447 1.00 84.06 123 MET A CA 1
ATOM 979 C C . MET A 1 123 ? 0.094 -1.307 14.979 1.00 84.06 123 MET A C 1
ATOM 981 O O . MET A 1 123 ? 0.052 -0.574 15.960 1.00 84.06 123 MET A O 1
ATOM 985 N N . GLU A 1 124 ? 1.226 -1.505 14.299 1.00 84.69 124 GLU A N 1
ATOM 986 C CA . GLU A 1 124 ? 2.493 -0.840 14.645 1.00 84.69 124 GLU A CA 1
ATOM 987 C C . GLU A 1 124 ? 2.400 0.692 14.541 1.00 84.69 124 GLU A C 1
ATOM 989 O O . GLU A 1 124 ? 2.999 1.420 15.336 1.00 84.69 124 GLU A O 1
ATOM 994 N N . TYR A 1 125 ? 1.645 1.201 13.565 1.00 81.88 125 TYR A N 1
ATOM 995 C CA . TYR A 1 125 ? 1.379 2.632 13.432 1.00 81.88 125 TYR A CA 1
ATOM 996 C C . TYR A 1 125 ? 0.504 3.162 14.572 1.00 81.88 125 TYR A C 1
ATOM 998 O O . TYR A 1 125 ? 0.829 4.190 15.167 1.00 81.88 125 TYR A O 1
ATOM 1006 N N . LEU A 1 126 ? -0.582 2.453 14.888 1.00 81.88 126 LEU A N 1
ATOM 1007 C CA . LEU A 1 126 ? -1.532 2.825 15.936 1.00 81.88 126 LEU A CA 1
ATOM 1008 C C . LEU A 1 126 ? -0.908 2.771 17.334 1.00 81.88 126 LEU A C 1
ATOM 1010 O O . LEU A 1 126 ? -1.182 3.653 18.139 1.00 81.88 126 LEU A O 1
ATOM 1014 N N . ASN A 1 127 ? -0.001 1.825 17.602 1.00 83.06 127 ASN A N 1
ATOM 1015 C CA . ASN A 1 127 ? 0.725 1.728 18.876 1.00 83.06 127 ASN A CA 1
ATOM 1016 C C . ASN A 1 127 ? 1.537 2.992 19.225 1.00 83.06 127 ASN A C 1
ATOM 1018 O O . ASN A 1 127 ? 1.909 3.184 20.378 1.00 83.06 127 ASN A O 1
ATOM 1022 N N . LYS A 1 128 ? 1.828 3.855 18.242 1.00 80.75 128 LYS A N 1
ATOM 1023 C CA . LYS A 1 128 ? 2.566 5.119 18.422 1.00 80.75 128 LYS A CA 1
ATOM 1024 C C . LYS A 1 128 ? 1.651 6.343 18.520 1.00 80.75 128 LYS A C 1
ATOM 1026 O O . LYS A 1 128 ? 2.153 7.466 18.544 1.00 80.75 128 LYS A O 1
ATOM 1031 N N . LYS A 1 129 ? 0.330 6.153 18.499 1.00 82.94 129 LYS A N 1
ATOM 1032 C CA . LYS A 1 129 ? -0.675 7.222 18.484 1.00 82.94 129 LYS A CA 1
ATOM 1033 C C . LYS A 1 129 ? -1.456 7.273 19.785 1.00 82.94 129 LYS A C 1
ATOM 1035 O O . LYS A 1 129 ? -1.577 6.278 20.493 1.00 82.94 129 LYS A O 1
ATOM 1040 N N . THR A 1 130 ? -1.969 8.458 20.104 1.00 83.06 130 THR A N 1
ATOM 1041 C CA . THR A 1 130 ? -2.818 8.640 21.279 1.00 83.06 130 THR A CA 1
ATOM 1042 C C . THR A 1 130 ? -4.273 8.367 20.923 1.00 83.06 130 THR A C 1
ATOM 1044 O O . THR A 1 130 ? -4.670 8.459 19.765 1.00 83.06 130 THR A O 1
ATOM 1047 N N . VAL A 1 131 ? -5.092 8.067 21.930 1.00 79.44 131 VAL A N 1
ATOM 1048 C CA . VAL A 1 131 ? -6.529 7.811 21.745 1.00 79.44 131 VAL A CA 1
ATOM 1049 C C . VAL A 1 131 ? -7.250 8.994 21.079 1.00 79.44 131 VAL A C 1
ATOM 1051 O O . VAL A 1 131 ? -8.149 8.784 20.272 1.00 79.44 131 VAL A O 1
ATOM 1054 N N . LYS A 1 132 ? -6.794 10.229 21.333 1.00 80.88 132 LYS A N 1
ATOM 1055 C CA . LYS A 1 132 ? -7.333 11.457 20.721 1.00 80.88 132 LYS A CA 1
ATOM 1056 C C . LYS A 1 132 ? -7.107 11.536 19.206 1.00 80.88 132 LYS A C 1
ATOM 1058 O O . LYS A 1 132 ? -7.833 12.254 18.528 1.00 80.88 132 LYS A O 1
ATOM 1063 N N . ASP A 1 133 ? -6.124 10.804 18.681 1.00 80.25 133 ASP A N 1
ATOM 1064 C CA . ASP A 1 133 ? -5.826 10.735 17.247 1.00 80.25 133 ASP A CA 1
ATOM 1065 C C . ASP A 1 133 ? -6.662 9.660 16.524 1.00 80.25 133 ASP A C 1
ATOM 1067 O O . ASP A 1 133 ? -6.501 9.462 15.316 1.00 80.25 133 ASP A O 1
ATOM 1071 N N . LEU A 1 134 ? -7.507 8.917 17.253 1.00 83.44 134 LEU A N 1
ATOM 1072 C CA . LEU A 1 134 ? -8.255 7.777 16.734 1.00 83.44 134 LEU A CA 1
ATOM 1073 C C . LEU A 1 134 ? -9.727 8.137 16.494 1.00 83.44 134 LEU A C 1
ATOM 1075 O O . LEU A 1 134 ? -10.449 8.523 17.410 1.00 83.44 134 LEU A O 1
ATOM 1079 N N . LEU A 1 135 ? -10.185 7.924 15.261 1.00 85.81 135 LEU A N 1
ATOM 1080 C CA . LEU A 1 135 ? -11.600 7.919 14.894 1.00 85.81 135 LEU A CA 1
ATOM 1081 C C . LEU A 1 135 ? -12.011 6.483 14.563 1.00 85.81 135 LEU A C 1
ATOM 1083 O O . LEU A 1 135 ? -11.423 5.860 13.676 1.00 85.81 135 LEU A O 1
ATOM 1087 N N . VAL A 1 136 ? -13.030 5.967 15.246 1.00 86.31 136 VAL A N 1
ATOM 1088 C CA . VAL A 1 136 ? -13.622 4.660 14.937 1.00 86.31 136 VAL A CA 1
ATOM 1089 C C . VAL A 1 136 ? -14.845 4.878 14.056 1.00 86.31 136 VAL A C 1
ATOM 1091 O O . VAL A 1 136 ? -15.802 5.532 14.461 1.00 86.31 136 VAL A O 1
ATOM 1094 N N . LEU A 1 137 ? -14.814 4.328 12.844 1.00 87.25 137 LEU A N 1
ATOM 1095 C CA . LEU A 1 137 ? -15.953 4.350 11.929 1.00 87.25 137 LEU A CA 1
ATOM 1096 C C . LEU A 1 137 ? -16.709 3.028 12.023 1.00 87.25 137 LEU A C 1
ATOM 1098 O O . LEU A 1 137 ? -16.138 1.960 11.797 1.00 87.25 137 LEU A O 1
ATOM 1102 N N . LEU A 1 138 ? -17.990 3.110 12.362 1.00 86.62 138 LEU A N 1
ATOM 1103 C CA . LEU A 1 138 ? -18.888 1.970 12.491 1.00 86.62 138 LEU A CA 1
ATOM 1104 C C . LEU A 1 138 ? -19.747 1.832 11.227 1.00 86.62 138 LEU A C 1
ATOM 1106 O O . LEU A 1 138 ? -20.206 2.845 10.696 1.00 86.62 138 LEU A O 1
ATOM 1110 N N . PRO A 1 139 ? -19.993 0.607 10.733 1.00 83.12 139 PRO A N 1
ATOM 1111 C CA . PRO A 1 139 ? -20.942 0.392 9.648 1.00 83.12 139 PRO A CA 1
ATOM 1112 C C . PRO A 1 139 ? -22.382 0.612 10.131 1.00 83.12 139 PRO A C 1
ATOM 1114 O O . PRO A 1 139 ? -22.721 0.291 11.272 1.00 83.12 139 PRO A O 1
ATOM 1117 N N . HIS A 1 140 ? -23.252 1.083 9.235 1.00 77.31 140 HIS A N 1
ATOM 1118 C CA . HIS A 1 140 ? -24.674 1.291 9.531 1.00 77.31 140 HIS A CA 1
ATOM 1119 C C . HIS A 1 140 ? -25.411 -0.008 9.919 1.00 77.31 140 HIS A C 1
ATOM 1121 O O . HIS A 1 140 ? -26.413 0.040 10.623 1.00 77.31 140 HIS A O 1
ATOM 1127 N N . CYS A 1 141 ? -24.892 -1.179 9.524 1.00 77.06 141 CYS A N 1
ATOM 1128 C CA . CYS A 1 141 ? -25.502 -2.491 9.774 1.00 77.06 141 CYS A CA 1
ATOM 1129 C C . CYS A 1 141 ? -25.551 -2.923 11.253 1.00 77.06 141 CYS A C 1
ATOM 1131 O O . CYS A 1 141 ? -26.149 -3.948 11.556 1.00 77.06 141 CYS A O 1
ATOM 1133 N N . ILE A 1 142 ? -24.890 -2.201 12.165 1.00 83.38 142 ILE A N 1
ATOM 1134 C CA . ILE A 1 142 ? -24.906 -2.503 13.610 1.00 83.38 142 ILE A CA 1
ATOM 1135 C C . ILE A 1 142 ? -26.127 -1.864 14.297 1.00 83.38 142 ILE A C 1
ATOM 1137 O O . ILE A 1 142 ? -26.520 -2.264 15.397 1.00 83.38 142 ILE A O 1
ATOM 1141 N N . GLN A 1 143 ? -26.741 -0.864 13.659 1.00 82.94 143 GLN A N 1
ATOM 1142 C CA . GLN A 1 143 ? -27.963 -0.257 14.159 1.00 82.94 143 GLN A CA 1
ATOM 1143 C C . GLN A 1 143 ? -29.165 -1.148 13.839 1.00 82.94 143 GLN A C 1
ATOM 1145 O O . GLN A 1 143 ? -29.303 -1.634 12.720 1.00 82.94 143 GLN A O 1
ATOM 1150 N N . LEU A 1 144 ? -30.065 -1.320 14.810 1.00 85.00 144 LEU A N 1
ATOM 1151 C CA . LEU A 1 144 ? -31.361 -1.941 14.544 1.00 85.00 144 LEU A CA 1
ATOM 1152 C C . LEU A 1 144 ? -32.172 -1.057 13.584 1.00 85.00 144 LEU A C 1
ATOM 1154 O O . LEU A 1 144 ? -32.259 0.151 13.814 1.00 85.00 144 LEU A O 1
ATOM 1158 N N . GLU A 1 145 ? -32.783 -1.644 12.558 1.00 81.12 145 GLU A N 1
ATOM 1159 C CA . GLU A 1 145 ? -33.561 -0.901 11.554 1.00 81.12 145 GLU A CA 1
ATOM 1160 C C . GLU A 1 145 ? -34.731 -0.133 12.192 1.00 81.12 145 GLU A C 1
ATOM 1162 O O . GLU A 1 145 ? -34.879 1.070 11.975 1.00 81.12 145 GLU A O 1
ATOM 1167 N N . ASP A 1 146 ? -35.456 -0.784 13.107 1.00 83.00 146 ASP A N 1
ATOM 1168 C CA . ASP A 1 146 ? -36.594 -0.211 13.842 1.00 83.00 146 ASP A CA 1
ATOM 1169 C C . ASP A 1 146 ? -36.182 0.664 15.041 1.00 83.00 146 ASP A C 1
ATOM 1171 O O . ASP A 1 146 ? -36.932 0.862 16.002 1.00 83.00 146 ASP A O 1
ATOM 1175 N N . CYS A 1 147 ? -34.951 1.176 15.056 1.00 83.69 147 CYS A N 1
ATOM 1176 C CA . CYS A 1 147 ? -34.526 2.070 16.120 1.00 83.69 147 CYS A CA 1
ATOM 1177 C C . CYS A 1 147 ? -35.175 3.451 15.952 1.00 83.69 147 CYS A C 1
ATOM 1179 O O . CYS A 1 147 ? -34.885 4.179 15.005 1.00 83.69 147 CYS A O 1
ATOM 1181 N N . GLU A 1 148 ? -35.978 3.854 16.938 1.00 81.88 148 GLU A N 1
ATOM 1182 C CA . GLU A 1 148 ? -36.601 5.187 17.008 1.00 81.88 148 GLU A CA 1
ATOM 1183 C C . GLU A 1 148 ? -35.588 6.343 16.896 1.00 81.88 148 GLU A C 1
ATOM 1185 O O . GLU A 1 148 ? -35.914 7.423 16.408 1.00 81.88 148 GLU A O 1
ATOM 1190 N N . LEU A 1 149 ? -34.347 6.126 17.343 1.00 81.44 149 LEU A N 1
ATOM 1191 C CA . LEU A 1 149 ? -33.254 7.091 17.248 1.00 81.44 149 LEU A CA 1
ATOM 1192 C C . LEU A 1 149 ? -32.357 6.729 16.065 1.00 81.44 149 LEU A C 1
ATOM 1194 O O . LEU A 1 149 ? -31.512 5.848 16.182 1.00 81.44 149 LEU A O 1
ATOM 1198 N N . LYS A 1 150 ? -32.493 7.423 14.932 1.00 78.19 150 LYS A N 1
ATOM 1199 C CA . LYS A 1 150 ? -31.581 7.261 13.785 1.00 78.19 150 LYS A CA 1
ATOM 1200 C C . LYS A 1 150 ? -30.214 7.875 14.105 1.00 78.19 150 LYS A C 1
ATOM 1202 O O . LYS A 1 150 ? -30.068 9.095 14.118 1.00 78.19 150 LYS A O 1
ATOM 1207 N N . ILE A 1 151 ? -29.216 7.032 14.377 1.00 77.50 151 ILE A N 1
ATOM 1208 C CA . ILE A 1 151 ? -27.871 7.453 14.771 1.00 77.50 151 ILE A CA 1
ATOM 1209 C C . ILE A 1 151 ? -27.043 7.611 13.497 1.00 77.50 151 ILE A C 1
ATOM 1211 O O . ILE A 1 151 ? -26.567 6.639 12.924 1.00 77.50 151 ILE A O 1
ATOM 1215 N N . THR A 1 152 ? -26.888 8.848 13.030 1.00 73.44 152 THR A N 1
ATOM 1216 C CA . THR A 1 152 ? -26.201 9.139 11.757 1.00 73.44 152 THR A CA 1
ATOM 1217 C C . THR A 1 152 ? -24.777 9.651 11.930 1.00 73.44 152 THR A C 1
ATOM 1219 O O . THR A 1 152 ? -23.961 9.497 11.029 1.00 73.44 152 THR A O 1
ATOM 1222 N N . LYS A 1 153 ? -24.459 10.278 13.069 1.00 73.88 153 LYS A N 1
ATOM 1223 C CA . LYS A 1 153 ? -23.142 10.888 13.311 1.00 73.88 153 LYS A CA 1
ATOM 1224 C C . LYS A 1 153 ? -22.533 10.467 14.637 1.00 73.88 153 LYS A C 1
ATOM 1226 O O . LYS A 1 153 ? -21.429 9.947 14.621 1.00 73.88 153 LYS A O 1
ATOM 1231 N N . ASP A 1 154 ? -23.250 10.661 15.741 1.00 81.56 154 ASP A N 1
ATOM 1232 C CA . ASP A 1 154 ? -22.731 10.439 17.093 1.00 81.56 154 ASP A CA 1
ATOM 1233 C C . ASP A 1 154 ? -23.483 9.308 17.806 1.00 81.56 154 ASP A C 1
ATOM 1235 O O . ASP A 1 154 ? -24.692 9.396 18.045 1.00 81.56 154 ASP A O 1
ATOM 1239 N N . ILE A 1 155 ? -22.756 8.246 18.161 1.00 86.62 155 ILE A N 1
ATOM 1240 C CA . ILE A 1 155 ? -23.318 7.088 18.862 1.00 86.62 155 ILE A CA 1
ATOM 1241 C C . ILE A 1 155 ? -23.687 7.367 20.323 1.00 86.62 155 ILE A C 1
ATOM 1243 O O . ILE A 1 155 ? -24.437 6.586 20.910 1.00 86.62 155 ILE A O 1
ATOM 1247 N N . LEU A 1 156 ? -23.209 8.468 20.912 1.00 85.69 156 LEU A N 1
ATOM 1248 C CA . LEU A 1 156 ? -23.505 8.849 22.296 1.00 85.69 156 LEU A CA 1
ATOM 1249 C C . LEU A 1 156 ? -24.976 9.244 22.500 1.00 85.69 156 LEU A C 1
ATOM 1251 O O . LEU A 1 156 ? -25.479 9.178 23.618 1.00 85.69 156 LEU A O 1
ATOM 1255 N N . ILE A 1 157 ? -25.702 9.554 21.419 1.00 85.50 157 ILE A N 1
ATOM 1256 C CA . ILE A 1 157 ? -27.154 9.811 21.435 1.00 85.50 157 ILE A CA 1
ATOM 1257 C C . ILE A 1 157 ? -27.949 8.528 21.759 1.00 85.50 157 ILE A C 1
ATOM 1259 O O . ILE A 1 157 ? -29.126 8.578 22.126 1.00 85.50 157 ILE A O 1
ATOM 1263 N N . CYS A 1 158 ? -27.327 7.349 21.648 1.00 87.06 158 CYS A N 1
ATOM 1264 C CA . CYS A 1 158 ? -27.971 6.086 21.977 1.00 87.06 158 CYS A CA 1
ATOM 1265 C C . CYS A 1 158 ? -28.467 6.070 23.434 1.00 87.06 158 CYS A C 1
ATOM 1267 O O . CYS A 1 158 ? -27.681 6.153 24.375 1.00 87.06 158 CYS A O 1
ATOM 1269 N N . LYS A 1 159 ? -29.765 5.803 23.638 1.00 88.12 159 LYS A N 1
ATOM 1270 C CA . LYS A 1 159 ? -30.375 5.591 24.970 1.00 88.12 159 LYS A CA 1
ATOM 1271 C C . LYS A 1 159 ? -29.902 4.315 25.691 1.00 88.12 159 LYS A C 1
ATOM 1273 O O . LYS A 1 159 ? -30.414 3.996 26.757 1.00 88.12 159 LYS A O 1
ATOM 1278 N N . LYS A 1 160 ? -28.970 3.548 25.109 1.00 88.81 160 LYS A N 1
ATOM 1279 C CA . LYS A 1 160 ? -28.419 2.297 25.670 1.00 88.81 160 LYS A CA 1
ATOM 1280 C C . LYS A 1 160 ? -29.513 1.286 26.065 1.00 88.81 160 LYS A C 1
ATOM 1282 O O . LYS A 1 160 ? -29.386 0.587 27.062 1.00 88.81 160 LYS A O 1
ATOM 1287 N N . CYS A 1 161 ? -30.561 1.172 25.241 1.00 87.69 161 CYS A N 1
ATOM 1288 C CA . CYS A 1 161 ? -31.733 0.314 25.485 1.00 87.69 161 CYS A CA 1
ATOM 1289 C C . CYS A 1 161 ? -31.457 -1.203 25.461 1.00 87.69 161 CYS A C 1
ATOM 1291 O O . CYS A 1 161 ? -32.355 -1.985 25.748 1.00 87.69 161 CYS A O 1
ATOM 1293 N N . GLY A 1 162 ? -30.252 -1.632 25.072 1.00 86.12 162 GLY A N 1
ATOM 1294 C CA . GLY A 1 162 ? -29.858 -3.045 25.033 1.00 86.12 162 GLY A CA 1
ATOM 1295 C C . GLY A 1 162 ? -30.334 -3.832 23.807 1.00 86.12 162 GLY A C 1
ATOM 1296 O O . GLY A 1 162 ? -29.962 -4.989 23.670 1.00 86.12 162 GLY A O 1
ATOM 12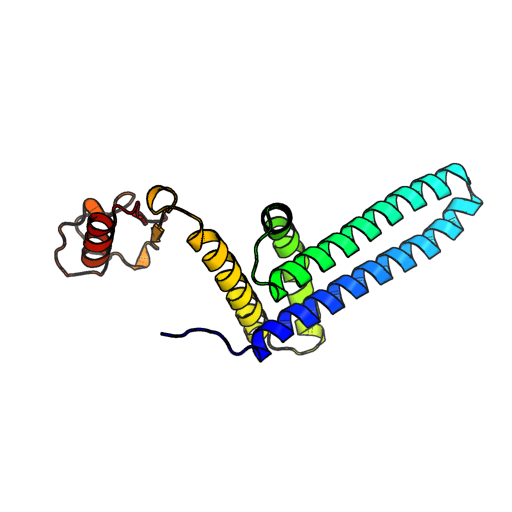97 N N . ARG A 1 163 ? -31.102 -3.223 22.892 1.00 86.56 163 ARG A N 1
ATOM 1298 C CA . ARG A 1 163 ? -31.618 -3.907 21.688 1.00 86.56 163 ARG A CA 1
ATOM 1299 C C . ARG A 1 163 ? -30.578 -4.115 20.574 1.00 86.56 163 ARG A C 1
ATOM 1301 O O . ARG A 1 163 ? -30.799 -4.943 19.705 1.00 86.56 163 ARG A O 1
ATOM 1308 N N . CYS A 1 164 ? -29.473 -3.365 20.572 1.00 87.44 164 CYS A N 1
ATOM 1309 C CA . CYS A 1 164 ? -28.391 -3.479 19.583 1.00 87.44 164 CYS A CA 1
ATOM 1310 C C . CYS A 1 164 ? -27.021 -3.176 20.209 1.00 87.44 164 CYS A C 1
ATOM 1312 O O . CYS A 1 164 ? -26.939 -2.576 21.289 1.00 87.44 164 CYS A O 1
ATOM 1314 N N . ASP A 1 165 ? -25.945 -3.518 19.496 1.00 88.12 165 ASP A N 1
ATOM 1315 C CA . ASP A 1 165 ? -24.568 -3.386 19.994 1.00 88.12 165 ASP A CA 1
ATOM 1316 C C . ASP A 1 165 ? -24.104 -1.930 20.153 1.00 88.12 165 ASP A C 1
ATOM 1318 O O . ASP A 1 165 ? -23.151 -1.662 20.891 1.00 88.12 165 ASP A O 1
ATOM 1322 N N . ILE A 1 166 ? -24.800 -0.961 19.539 1.00 88.44 166 ILE A N 1
ATOM 1323 C CA . ILE A 1 166 ? -24.464 0.468 19.657 1.00 88.44 166 ILE A CA 1
ATOM 1324 C C . ILE A 1 166 ? -24.435 0.917 21.117 1.00 88.44 166 ILE A C 1
ATOM 1326 O O . ILE A 1 166 ? -23.550 1.673 21.508 1.00 88.44 166 ILE A O 1
ATOM 1330 N N . GLY A 1 167 ? -25.353 0.425 21.954 1.00 88.31 167 GLY A N 1
ATOM 1331 C CA . GLY A 1 167 ? -25.370 0.788 23.372 1.00 88.31 167 GLY A CA 1
ATOM 1332 C C . GLY A 1 167 ? -24.098 0.355 24.111 1.00 88.31 167 GLY A C 1
ATOM 1333 O O . GLY A 1 167 ? -23.611 1.079 24.980 1.00 88.31 167 GLY A O 1
ATOM 1334 N N . GLY A 1 168 ? -23.540 -0.806 23.756 1.00 89.69 168 GLY A N 1
ATOM 1335 C CA . GLY A 1 168 ? -22.261 -1.283 24.282 1.00 89.69 168 GLY A CA 1
ATOM 1336 C C . GLY A 1 168 ? -21.084 -0.469 23.747 1.00 89.69 168 GLY A C 1
ATOM 1337 O O . GLY A 1 168 ? -20.226 -0.044 24.521 1.00 89.69 168 GLY A O 1
ATOM 1338 N N . LEU A 1 169 ? -21.084 -0.178 22.444 1.00 90.50 169 LEU A N 1
ATOM 1339 C CA . LEU A 1 169 ? -20.056 0.638 21.792 1.00 90.50 169 LEU A CA 1
ATOM 1340 C C . LEU A 1 169 ? -20.012 2.067 22.351 1.00 90.50 169 LEU A C 1
ATOM 1342 O O . LEU A 1 169 ? -18.928 2.574 22.622 1.00 90.50 169 LEU A O 1
ATOM 1346 N N . ALA A 1 170 ? -21.165 2.676 22.632 1.00 89.56 170 ALA A N 1
ATOM 1347 C CA . ALA A 1 170 ? -21.254 3.995 23.256 1.00 89.56 170 ALA A CA 1
ATOM 1348 C C . ALA A 1 170 ? -20.637 4.012 24.666 1.00 89.56 170 ALA A C 1
ATOM 1350 O O . ALA A 1 170 ? -19.919 4.944 25.015 1.00 89.56 170 ALA A O 1
ATOM 1351 N N . LYS A 1 171 ? -20.831 2.952 25.468 1.00 90.56 171 LYS A N 1
ATOM 1352 C CA . LYS A 1 171 ? -20.174 2.824 26.786 1.00 90.56 171 LYS A CA 1
ATOM 1353 C C . LYS A 1 171 ? -18.651 2.727 26.662 1.00 90.56 171 LYS A C 1
ATOM 1355 O O . LYS A 1 171 ? -17.930 3.281 27.488 1.00 90.56 171 LYS A O 1
ATOM 1360 N N . ILE A 1 172 ? -18.153 2.014 25.650 1.00 90.31 172 ILE A N 1
ATOM 1361 C CA . ILE A 1 172 ? -16.712 1.928 25.367 1.00 90.31 172 ILE A CA 1
ATOM 1362 C C . ILE A 1 172 ? -16.186 3.298 24.928 1.00 90.31 172 ILE A C 1
ATOM 1364 O O . ILE A 1 172 ? -15.130 3.718 25.402 1.00 90.31 172 ILE A O 1
ATOM 1368 N N . ALA A 1 173 ? -16.932 4.004 24.076 1.00 89.19 173 ALA A N 1
ATOM 1369 C CA . ALA A 1 173 ? -16.584 5.343 23.622 1.00 89.19 173 ALA A CA 1
ATOM 1370 C C . ALA A 1 173 ? -16.435 6.325 24.792 1.00 89.19 173 ALA A C 1
ATOM 1372 O O . ALA A 1 173 ? -15.408 6.991 24.888 1.00 89.19 173 ALA A O 1
ATOM 1373 N N . GLU A 1 174 ? -17.385 6.329 25.732 1.00 89.12 174 GLU A N 1
ATOM 1374 C CA . GLU A 1 174 ? -17.310 7.133 26.961 1.00 89.12 174 GLU A CA 1
ATOM 1375 C C . GLU A 1 174 ? -16.123 6.732 27.844 1.00 89.12 174 GLU A C 1
ATOM 1377 O O . GLU A 1 174 ? -15.348 7.586 28.268 1.00 89.12 174 GLU A O 1
ATOM 1382 N N . LYS A 1 175 ? -15.943 5.428 28.101 1.00 90.50 175 LYS A N 1
ATOM 1383 C CA . LYS A 1 175 ? -14.901 4.927 29.012 1.00 90.50 175 LYS A CA 1
ATOM 1384 C C . LYS A 1 175 ? -13.488 5.285 28.550 1.00 90.50 175 LYS A C 1
ATOM 1386 O O . LYS A 1 175 ? -12.629 5.567 29.380 1.00 90.50 175 LYS A O 1
ATOM 1391 N N . TYR A 1 176 ? -13.239 5.219 27.245 1.00 87.31 176 TYR A N 1
ATOM 1392 C CA . TYR A 1 176 ? -11.917 5.463 26.667 1.00 87.31 176 TYR A CA 1
ATOM 1393 C C . TYR A 1 176 ? -11.789 6.843 26.014 1.00 87.31 176 TYR A C 1
ATOM 1395 O O . TYR A 1 176 ? -10.724 7.148 25.488 1.00 87.31 176 TYR A O 1
ATOM 1403 N N . ASN A 1 177 ? -12.829 7.682 26.071 1.00 86.00 177 ASN A N 1
ATOM 1404 C CA . ASN A 1 177 ? -12.888 8.986 25.406 1.00 86.00 177 ASN A CA 1
ATOM 1405 C C . ASN A 1 177 ? -12.530 8.899 23.906 1.00 86.00 177 ASN A C 1
ATOM 1407 O O . ASN A 1 177 ? -11.653 9.609 23.409 1.00 86.00 177 ASN A O 1
ATOM 1411 N N . LEU A 1 178 ? -13.171 7.952 23.213 1.00 85.62 178 LEU A N 1
ATOM 1412 C CA . LEU A 1 178 ? -12.982 7.672 21.789 1.00 85.62 178 LEU A CA 1
ATOM 1413 C C . LEU A 1 178 ? -14.037 8.392 20.952 1.00 85.62 178 LEU A C 1
ATOM 1415 O O . LEU A 1 178 ? -15.229 8.308 21.245 1.00 85.62 178 LEU A O 1
ATOM 1419 N N . THR A 1 179 ? -13.616 8.983 19.838 1.00 85.62 179 THR A N 1
ATOM 1420 C CA . THR A 1 179 ? -14.546 9.487 18.825 1.00 85.62 179 THR A CA 1
ATOM 1421 C C . THR A 1 179 ? -15.031 8.317 17.970 1.00 85.62 179 THR A C 1
ATOM 1423 O O . THR A 1 179 ? -14.228 7.670 17.289 1.00 85.62 179 THR A O 1
ATOM 1426 N N . MET A 1 180 ? -16.333 8.029 17.998 1.00 86.88 180 MET A N 1
ATOM 1427 C CA . MET A 1 180 ? -16.945 6.968 17.196 1.00 86.88 180 MET A CA 1
ATOM 1428 C C . MET A 1 180 ? -18.096 7.518 16.356 1.00 86.88 180 MET A C 1
ATOM 1430 O O . MET A 1 180 ? -19.074 8.014 16.913 1.00 86.88 180 MET A O 1
ATOM 1434 N N . ASN A 1 181 ? -18.005 7.363 15.034 1.00 84.69 181 ASN A N 1
ATOM 1435 C CA . ASN A 1 181 ? -19.029 7.831 14.102 1.00 84.69 181 ASN A CA 1
ATOM 1436 C C . ASN A 1 181 ? -19.562 6.683 13.245 1.00 84.69 181 ASN A C 1
ATOM 1438 O O . ASN A 1 181 ? -18.832 5.746 12.924 1.00 84.69 181 ASN A O 1
ATOM 1442 N N . VAL A 1 182 ? -20.821 6.777 12.825 1.00 81.94 182 VAL A N 1
ATOM 1443 C CA . VAL A 1 182 ? -21.397 5.850 11.842 1.00 81.94 182 VAL A CA 1
ATOM 1444 C C . VAL A 1 182 ? -21.055 6.346 10.437 1.00 81.94 182 VAL A C 1
ATOM 1446 O O . VAL A 1 182 ? -21.281 7.511 10.110 1.00 81.94 182 VAL A O 1
ATOM 1449 N N . ALA A 1 183 ? -20.474 5.478 9.610 1.00 75.19 183 ALA A N 1
ATOM 1450 C CA . ALA A 1 183 ? -20.253 5.770 8.200 1.00 75.19 183 ALA A CA 1
ATOM 1451 C C . ALA A 1 183 ? -21.606 5.721 7.471 1.00 75.19 183 ALA A C 1
ATOM 1453 O O . ALA A 1 183 ? -22.271 4.684 7.483 1.00 75.19 183 ALA A O 1
ATOM 1454 N N . THR A 1 184 ? -22.011 6.858 6.900 1.00 61.81 184 THR A N 1
ATOM 1455 C CA . THR A 1 184 ? -23.191 6.986 6.027 1.00 61.81 184 THR A CA 1
ATOM 1456 C C . THR A 1 184 ? -22.802 6.720 4.582 1.00 61.81 184 THR A C 1
ATOM 1458 O O . THR A 1 184 ? -21.691 7.155 4.198 1.00 61.81 184 THR A O 1
#

Foldseek 3Di:
DPPQDPPVLLVVLLVLLVVLLVVVLVVLVVVLVVVLVVQCVPPVVRSVVSNVVSVVVSVVSVVLSVLQSCCLVVLEDDPVNVVSVPVCCVPSVVVSLVVCVVVVHDSVSNVVSVVSSVVSNVVNVCVPDALVVDEAEDEPVQDDPPDPDDAAFALCPDPLPVPTCSSVVNVVCVVRVHHYTYDD

Solvent-accessible surface area (backbone atoms only — not comparable to full-atom values): 10422 Å² total; per-residue (Å²): 132,90,78,75,72,59,72,75,46,48,50,53,39,51,53,46,47,49,51,55,45,52,52,52,48,51,51,51,53,52,53,45,56,59,50,39,64,60,34,44,75,77,35,61,67,60,23,50,54,52,48,51,52,53,48,52,50,44,51,49,52,52,50,50,47,50,49,49,51,51,33,66,73,67,48,50,78,46,77,67,50,62,66,49,45,61,64,47,45,70,58,48,48,60,50,44,54,53,51,30,54,76,68,72,44,63,64,65,62,42,50,51,15,48,50,52,54,46,49,51,34,50,51,55,53,50,75,78,53,58,60,84,78,43,75,46,76,40,67,60,85,54,56,58,87,90,45,91,70,82,69,62,52,53,46,75,76,53,84,51,82,70,86,39,61,54,32,58,51,30,51,51,26,63,76,65,62,41,52,50,32,39,54,126

Sequence (184 aa):
MDNRLKPEKKRLFIILLSIVGSTLVIFTGLFWYISYKGLDSISKFAGNIFTLLILAFGVFLLFSVLVLVFTMISGKQSKIASKLRGPLNKLLFPLVIKVSKLLHLDKDRITRSFIAINNELVMEYLNKKTVKDLLVLLPHCIQLEDCELKITKDILICKKCGRCDIGGLAKIAEKYNLTMNVAT

InterPro domains:
  IPR002829 Protein of unknown function DUF116 [PF01976] (84-184)
  IPR002829 Protein of unknown function DUF116 [PTHR43801] (46-184)